Protein AF-A0A9J6EBS2-F1 (afdb_monomer_lite)

Sequence (284 aa):
MVKETGSIPTTPVLTNPAGDVEGRDSASRTDGTGPDVQKEESQTVFQRTPTPRPQTSETQSPDSGVHELYDEYADVVTEFSAPEKVRAVELEFKPLVDIELVVQGKQCPRRMSGKDRERHEQEAILNKLRKEGLVLRPESKASGGVAFELVSAETEEKPSTKGATRKLPPLLQKKKRKNKEHSRVTKESILDKLEKAEDRRKKQVEEKVRKAKAFLEEACPSRKPVEEANITHVVKMASKIESRDKRLEDMVRKLKAKEEHAERVRRRKLLRQATIQDSTEAPI

Structure (mmCIF, N/CA/C/O backbone):
data_AF-A0A9J6EBS2-F1
#
_entry.id   AF-A0A9J6EBS2-F1
#
loop_
_atom_site.group_PDB
_atom_site.id
_atom_site.type_symbol
_atom_site.label_atom_id
_atom_site.label_alt_id
_atom_site.label_comp_id
_atom_site.label_asym_id
_atom_site.label_entity_id
_atom_site.label_seq_id
_atom_site.pdbx_PDB_ins_code
_atom_site.Cartn_x
_atom_site.Cartn_y
_atom_site.Cartn_z
_atom_site.occupancy
_atom_site.B_iso_or_equiv
_atom_site.auth_seq_id
_atom_site.auth_comp_id
_atom_site.auth_asym_id
_atom_site.auth_atom_id
_atom_site.pdbx_PDB_model_num
ATOM 1 N N . MET A 1 1 ? -34.279 32.144 -20.193 1.00 42.56 1 MET A N 1
ATOM 2 C CA . MET A 1 1 ? -33.577 32.279 -18.897 1.00 42.56 1 MET A CA 1
ATOM 3 C C . MET A 1 1 ? -34.236 31.334 -17.906 1.00 42.56 1 MET A C 1
ATOM 5 O O . MET A 1 1 ? -35.262 31.685 -17.344 1.00 42.56 1 MET A O 1
ATOM 9 N N . VAL A 1 2 ? -33.696 30.128 -17.739 1.00 41.53 2 VAL A N 1
ATOM 10 C CA . VAL A 1 2 ? -34.142 29.176 -16.711 1.00 41.53 2 VAL A CA 1
ATOM 11 C C . VAL A 1 2 ? -32.904 28.849 -15.886 1.00 41.53 2 VAL A C 1
ATOM 13 O O . VAL A 1 2 ? -31.887 28.439 -16.439 1.00 41.53 2 VAL A O 1
ATOM 16 N N . LYS A 1 3 ? -32.950 29.181 -14.594 1.00 52.84 3 LYS A N 1
ATOM 17 C CA . LYS A 1 3 ? -31.882 28.923 -13.628 1.00 52.84 3 LYS A CA 1
ATOM 18 C C . LYS A 1 3 ? -32.148 27.553 -13.013 1.00 52.84 3 LYS A C 1
ATOM 20 O O . LYS A 1 3 ? -33.078 27.426 -12.225 1.00 52.84 3 LYS A O 1
ATOM 25 N N . GLU A 1 4 ? -31.345 26.558 -13.360 1.00 54.72 4 GLU A N 1
ATOM 26 C CA . GLU A 1 4 ? -31.321 25.281 -12.645 1.00 54.72 4 GLU A CA 1
ATOM 27 C C . GLU A 1 4 ? -30.291 25.364 -11.516 1.00 54.72 4 GLU A C 1
ATOM 29 O O . GLU A 1 4 ? -29.086 25.448 -11.742 1.00 54.72 4 GLU A O 1
ATOM 34 N N . THR A 1 5 ? -30.776 25.395 -10.277 1.00 63.97 5 THR A N 1
ATOM 35 C CA . THR A 1 5 ? -29.949 25.278 -9.073 1.00 63.97 5 THR A CA 1
ATOM 36 C C . THR A 1 5 ? -29.925 23.817 -8.640 1.00 63.97 5 THR A C 1
ATOM 38 O O . THR A 1 5 ? -30.868 23.340 -8.008 1.00 63.97 5 THR A O 1
ATOM 41 N N . GLY A 1 6 ? -28.852 23.108 -8.988 1.00 53.81 6 GLY A N 1
ATOM 42 C CA . GLY A 1 6 ? -28.586 21.748 -8.522 1.00 53.81 6 GLY A CA 1
ATOM 43 C C . GLY A 1 6 ? -28.226 21.731 -7.036 1.00 53.81 6 GLY A C 1
ATOM 44 O O . GLY A 1 6 ? -27.175 22.225 -6.633 1.00 53.81 6 GLY A O 1
ATOM 45 N N . SER A 1 7 ? -29.116 21.169 -6.221 1.00 56.12 7 SER A N 1
ATOM 46 C CA . SER A 1 7 ? -28.894 20.870 -4.806 1.00 56.12 7 SER A CA 1
ATOM 47 C C . SER A 1 7 ? -28.114 19.559 -4.686 1.00 56.12 7 SER A C 1
ATOM 49 O O . SER A 1 7 ? -28.583 18.514 -5.132 1.00 56.12 7 SER A O 1
ATOM 51 N N . ILE A 1 8 ? -26.911 19.612 -4.111 1.00 57.88 8 ILE A N 1
ATOM 52 C CA . ILE A 1 8 ? -26.092 18.423 -3.849 1.00 57.88 8 ILE A CA 1
ATOM 53 C C . ILE A 1 8 ? -26.482 17.860 -2.472 1.00 57.88 8 ILE A C 1
ATOM 55 O O . ILE A 1 8 ? -26.448 18.604 -1.486 1.00 57.88 8 ILE A O 1
ATOM 59 N N . PRO A 1 9 ? -26.826 16.564 -2.355 1.00 58.50 9 PRO A N 1
ATOM 60 C CA . PRO A 1 9 ? -27.153 15.954 -1.074 1.00 58.50 9 PRO A CA 1
ATOM 61 C C . PRO A 1 9 ? -25.898 15.831 -0.201 1.00 58.50 9 PRO A C 1
ATOM 63 O O . PRO A 1 9 ? -24.923 15.170 -0.549 1.00 58.50 9 PRO A O 1
ATOM 66 N N . THR A 1 10 ? -25.934 16.479 0.962 1.00 59.91 10 THR A N 1
ATOM 67 C CA . THR A 1 10 ? -24.896 16.378 1.992 1.00 59.91 10 THR A CA 1
ATOM 68 C C . THR A 1 10 ? -25.081 15.072 2.763 1.00 59.91 10 THR A C 1
ATOM 70 O O . THR A 1 10 ? -26.071 14.895 3.470 1.00 59.91 10 THR A O 1
ATOM 73 N N . THR A 1 11 ? -24.140 14.141 2.630 1.00 57.03 11 THR A N 1
ATOM 74 C CA . THR A 1 11 ? -24.133 12.890 3.400 1.00 57.03 11 THR A CA 1
ATOM 75 C C . THR A 1 11 ? -23.723 13.142 4.857 1.00 57.03 11 THR A C 1
ATOM 77 O O . THR A 1 11 ? -22.762 13.882 5.091 1.00 57.03 11 THR A O 1
ATOM 80 N N . PRO A 1 12 ? -24.382 12.516 5.850 1.00 59.34 12 PRO A N 1
ATOM 81 C CA . PRO A 1 12 ? -24.024 12.681 7.253 1.00 59.34 12 PRO A CA 1
ATOM 82 C C . PRO A 1 12 ? -22.702 11.973 7.581 1.00 59.34 12 PRO A C 1
ATOM 84 O O . PRO A 1 12 ? -22.523 10.782 7.332 1.00 59.34 12 PRO A O 1
ATOM 87 N N . VAL A 1 13 ? -21.781 12.725 8.183 1.00 55.72 13 VAL A N 1
ATOM 88 C CA . VAL A 1 13 ? -20.519 12.226 8.740 1.00 55.72 13 VAL A CA 1
ATOM 89 C C . VAL A 1 13 ? -20.829 11.376 9.976 1.00 55.72 13 VAL A C 1
ATOM 91 O O . VAL A 1 13 ? -21.274 11.899 10.996 1.00 55.72 13 VAL A O 1
ATOM 94 N N . LEU A 1 14 ? -20.591 10.062 9.895 1.00 47.56 14 LEU A N 1
ATOM 95 C CA . LEU A 1 14 ? -20.633 9.164 11.050 1.00 47.56 14 LEU A CA 1
ATOM 96 C C . LEU A 1 14 ? -19.447 9.472 11.977 1.00 47.56 14 LEU A C 1
ATOM 98 O O . LEU A 1 14 ? -18.300 9.125 11.691 1.00 47.56 14 LEU A O 1
ATOM 102 N N . THR A 1 15 ? -19.720 10.113 13.108 1.00 54.44 15 THR A N 1
ATOM 103 C CA . THR A 1 15 ? -18.769 10.260 14.209 1.00 54.44 15 THR A CA 1
ATOM 104 C C . THR A 1 15 ? -18.831 9.019 15.100 1.00 54.44 15 THR A C 1
ATOM 106 O O . THR A 1 15 ? -19.821 8.756 15.777 1.00 54.44 15 THR A O 1
ATOM 109 N N . ASN A 1 16 ? -17.759 8.226 15.090 1.00 54.56 16 ASN A N 1
ATOM 110 C CA . ASN A 1 16 ? -17.611 7.085 15.992 1.00 54.56 16 ASN A CA 1
ATOM 111 C C . ASN A 1 16 ? -17.326 7.575 17.426 1.00 54.56 16 ASN A C 1
ATOM 113 O O . ASN A 1 16 ? -16.424 8.400 17.602 1.00 54.56 16 ASN A O 1
ATOM 117 N N . PRO A 1 17 ? -18.024 7.066 18.458 1.00 59.88 17 PRO A N 1
ATOM 118 C CA . PRO A 1 17 ? -17.686 7.361 19.843 1.00 59.88 17 PRO A CA 1
ATOM 119 C C . PRO A 1 17 ? -16.381 6.656 20.238 1.00 59.88 17 PRO A C 1
ATOM 121 O O . PRO A 1 17 ? -16.156 5.487 19.923 1.00 59.88 17 PRO A O 1
ATOM 124 N N . ALA A 1 18 ? -15.517 7.405 20.920 1.00 48.75 18 ALA A N 1
ATOM 125 C CA . ALA A 1 18 ? -14.257 6.937 21.476 1.00 48.75 18 ALA A CA 1
ATOM 126 C C . ALA A 1 18 ? -14.496 5.772 22.450 1.00 48.75 18 ALA A C 1
ATOM 128 O O . ALA A 1 18 ? -15.234 5.910 23.422 1.00 48.75 18 ALA A O 1
ATOM 129 N N . GLY A 1 19 ? -13.878 4.624 22.168 1.00 48.94 19 GLY A N 1
ATOM 130 C CA . GLY A 1 19 ? -13.818 3.500 23.094 1.00 48.94 19 GLY A CA 1
ATOM 131 C C . GLY A 1 19 ? -12.678 3.699 24.086 1.00 48.94 19 GLY A C 1
ATOM 132 O O . GLY A 1 19 ? -11.518 3.781 23.678 1.00 48.94 19 GLY A O 1
ATOM 133 N N . ASP A 1 20 ? -13.020 3.761 25.370 1.00 51.50 20 ASP A N 1
ATOM 134 C CA . ASP A 1 20 ? -12.077 3.655 26.479 1.00 51.50 20 ASP A CA 1
ATOM 135 C C . ASP A 1 20 ? -11.416 2.269 26.456 1.00 51.50 20 ASP A C 1
ATOM 137 O O . ASP A 1 20 ? -12.072 1.235 26.596 1.00 51.50 20 ASP A O 1
ATOM 141 N N . VAL A 1 21 ? -10.101 2.250 26.241 1.00 56.50 21 VAL A N 1
ATOM 142 C CA . VAL A 1 21 ? -9.274 1.043 26.316 1.00 56.50 21 VAL A CA 1
ATOM 143 C C . VAL A 1 21 ? -8.582 1.045 27.674 1.00 56.50 21 VAL A C 1
ATOM 145 O O . VAL A 1 21 ? -7.555 1.697 27.857 1.00 56.50 21 VAL A O 1
ATOM 148 N N . GLU A 1 22 ? -9.152 0.316 28.632 1.00 55.00 22 GLU A N 1
ATOM 149 C CA . GLU A 1 22 ? -8.460 -0.044 29.869 1.00 55.00 22 GLU A CA 1
ATOM 150 C C . GLU A 1 22 ? -7.368 -1.079 29.554 1.00 55.00 22 GLU A C 1
ATOM 152 O O . GLU A 1 22 ? -7.647 -2.243 29.259 1.00 55.00 22 GLU A O 1
ATOM 157 N N . GLY A 1 23 ? -6.110 -0.637 29.592 1.00 46.31 23 GLY A N 1
ATOM 158 C CA . GLY A 1 23 ? -4.938 -1.505 29.547 1.00 46.31 23 GLY A CA 1
ATOM 159 C C . GLY A 1 23 ? -4.724 -2.177 30.901 1.00 46.31 23 GLY A C 1
ATOM 160 O O . GLY A 1 23 ? -4.439 -1.506 31.891 1.00 46.31 23 GLY A O 1
ATOM 161 N N . ARG A 1 24 ? -4.866 -3.504 30.945 1.00 51.91 24 ARG A N 1
ATOM 162 C CA . ARG A 1 24 ? -4.352 -4.339 32.034 1.00 51.91 24 ARG A CA 1
ATOM 163 C C . ARG A 1 24 ? -3.099 -5.044 31.540 1.00 51.91 24 ARG A C 1
ATOM 165 O O . ARG A 1 24 ? -3.181 -5.963 30.729 1.00 51.91 24 ARG A O 1
ATOM 172 N N . ASP A 1 25 ? -1.963 -4.590 32.049 1.00 47.91 25 ASP A N 1
ATOM 173 C CA . ASP A 1 25 ? -0.665 -5.224 31.880 1.00 47.91 25 ASP A CA 1
ATOM 174 C C . ASP A 1 25 ? -0.594 -6.473 32.766 1.00 47.91 25 ASP A C 1
ATOM 176 O O . ASP A 1 25 ? -0.568 -6.385 33.993 1.00 47.91 25 ASP A O 1
ATOM 180 N N . SER A 1 26 ? -0.557 -7.653 32.151 1.00 54.81 26 SER A N 1
ATOM 181 C CA . SER A 1 26 ? -0.156 -8.892 32.820 1.00 54.81 26 SER A CA 1
ATOM 182 C C . SER A 1 26 ? 1.177 -9.344 32.238 1.00 54.81 26 SER A C 1
ATOM 184 O O . SER A 1 26 ? 1.236 -9.955 31.172 1.00 54.81 26 SER A O 1
ATOM 186 N N . ALA A 1 27 ? 2.249 -8.995 32.943 1.00 45.41 27 ALA A N 1
ATOM 187 C CA . ALA A 1 27 ? 3.593 -9.482 32.692 1.00 45.41 27 ALA A CA 1
ATOM 188 C C . ALA A 1 27 ? 3.706 -10.945 33.145 1.00 45.41 27 ALA A C 1
ATOM 190 O O . ALA A 1 27 ? 3.599 -11.235 34.335 1.00 45.41 27 ALA A O 1
ATOM 191 N N . SER A 1 28 ? 3.975 -11.858 32.214 1.00 52.25 28 SER A N 1
ATOM 192 C CA . SER A 1 28 ? 4.509 -13.186 32.521 1.00 52.25 28 SER A CA 1
ATOM 193 C C . SER A 1 28 ? 5.926 -13.269 31.965 1.00 52.25 28 SER A C 1
ATOM 195 O O . SER A 1 28 ? 6.133 -13.432 30.764 1.00 52.25 28 SER A O 1
ATOM 197 N N . ARG A 1 29 ? 6.900 -13.098 32.861 1.00 45.78 29 ARG A N 1
ATOM 198 C CA . ARG A 1 29 ? 8.303 -13.438 32.632 1.00 45.78 29 ARG A CA 1
ATOM 199 C C . ARG A 1 29 ? 8.420 -14.956 32.543 1.00 45.78 29 ARG A C 1
ATOM 201 O O . ARG A 1 29 ? 8.033 -15.644 33.483 1.00 45.78 29 ARG A O 1
ATOM 208 N N . THR A 1 30 ? 8.998 -15.453 31.462 1.00 54.16 30 THR A N 1
ATOM 209 C CA . THR A 1 30 ? 9.604 -16.784 31.426 1.00 54.16 30 THR A CA 1
ATOM 210 C C . THR A 1 30 ? 11.013 -16.616 30.887 1.00 54.16 30 THR A C 1
ATOM 212 O O . THR A 1 30 ? 11.206 -16.453 29.683 1.00 54.16 30 THR A O 1
ATOM 215 N N . ASP A 1 31 ? 11.976 -16.595 31.805 1.00 46.47 31 ASP A N 1
ATOM 216 C CA . ASP A 1 31 ? 13.394 -16.726 31.498 1.00 46.47 31 ASP A CA 1
ATOM 217 C C . ASP A 1 31 ? 13.646 -18.173 31.059 1.00 46.47 31 ASP A C 1
ATOM 219 O O . ASP A 1 31 ? 13.404 -19.117 31.811 1.00 46.47 31 ASP A O 1
ATOM 223 N N . GLY A 1 32 ? 14.082 -18.337 29.813 1.00 44.66 32 GLY A N 1
ATOM 224 C CA . GLY A 1 32 ? 14.433 -19.617 29.209 1.00 44.66 32 GLY A CA 1
ATOM 225 C C . GLY A 1 32 ? 15.840 -19.548 28.642 1.00 44.66 32 GLY A C 1
ATOM 226 O O . GLY A 1 32 ? 16.025 -19.366 27.443 1.00 44.66 32 GLY A O 1
ATOM 227 N N . THR A 1 33 ? 16.825 -19.656 29.527 1.00 52.56 33 THR A N 1
ATOM 228 C CA . THR A 1 33 ? 18.248 -19.814 29.216 1.00 52.56 33 THR A CA 1
ATOM 229 C C . THR A 1 33 ? 18.467 -21.154 28.508 1.00 52.56 33 THR A C 1
ATOM 231 O O . THR A 1 33 ? 18.287 -22.207 29.116 1.00 52.56 33 THR A O 1
ATOM 234 N N . GLY A 1 34 ? 18.843 -21.122 27.228 1.00 42.16 34 GLY A N 1
ATOM 235 C CA . GLY A 1 34 ? 19.228 -22.298 26.441 1.00 42.16 34 GLY A CA 1
ATOM 236 C C . GLY A 1 34 ? 20.699 -22.213 26.011 1.00 42.16 34 GLY A C 1
ATOM 237 O O . GLY A 1 34 ? 21.142 -21.118 25.665 1.00 42.16 34 GLY A O 1
ATOM 238 N N . PRO A 1 35 ? 21.467 -23.318 26.068 1.00 59.38 35 PRO A N 1
ATOM 239 C CA . PRO A 1 35 ? 22.919 -23.293 25.954 1.00 59.38 35 PRO A CA 1
ATOM 240 C C . PRO A 1 35 ? 23.430 -23.161 24.518 1.00 59.38 35 PRO A C 1
ATOM 242 O O . PRO A 1 35 ? 22.850 -23.663 23.556 1.00 59.38 35 PRO A O 1
ATOM 245 N N . ASP A 1 36 ? 24.578 -22.500 24.460 1.00 51.44 36 ASP A N 1
ATOM 246 C CA . ASP A 1 36 ? 25.468 -22.271 23.334 1.00 51.44 36 ASP A CA 1
ATOM 247 C C . ASP A 1 36 ? 25.989 -23.608 22.772 1.00 51.44 36 ASP A C 1
ATOM 249 O O . ASP A 1 36 ? 26.700 -24.351 23.453 1.00 51.44 36 ASP A O 1
ATOM 253 N N . VAL A 1 37 ? 25.595 -23.945 21.541 1.00 57.75 37 VAL A N 1
ATOM 254 C CA . VAL A 1 37 ? 26.091 -25.120 20.811 1.00 57.75 37 VAL A CA 1
ATOM 255 C C . VAL A 1 37 ? 27.072 -24.635 19.755 1.00 57.75 37 VAL A C 1
ATOM 257 O O . VAL A 1 37 ? 26.685 -24.162 18.687 1.00 57.75 37 VAL A O 1
ATOM 260 N N . GLN A 1 38 ? 28.356 -24.797 20.064 1.00 51.09 38 GLN A N 1
ATOM 261 C CA . GLN A 1 38 ? 29.447 -24.678 19.107 1.00 51.09 38 GLN A CA 1
ATOM 262 C C . GLN A 1 38 ? 29.278 -25.754 18.026 1.00 51.09 38 GLN A C 1
ATOM 264 O O . GLN A 1 38 ? 29.354 -26.951 18.305 1.00 51.09 38 GLN A O 1
ATOM 269 N N . LYS A 1 39 ? 29.016 -25.330 16.787 1.00 49.44 39 LYS A N 1
ATOM 270 C CA . LYS A 1 39 ? 29.071 -26.196 15.607 1.00 49.44 39 LYS A CA 1
ATOM 271 C C . LYS A 1 39 ? 30.387 -25.952 14.884 1.00 49.44 39 LYS A C 1
ATOM 273 O O . LYS A 1 39 ? 30.583 -24.902 14.281 1.00 49.44 39 LYS A O 1
ATOM 278 N N . GLU A 1 40 ? 31.262 -26.946 14.957 1.00 53.53 40 GLU A N 1
ATOM 279 C CA . GLU A 1 40 ? 32.438 -27.066 14.108 1.00 53.53 40 GLU A CA 1
ATOM 280 C C . GLU A 1 40 ? 32.009 -27.264 12.647 1.00 53.53 40 GLU A C 1
ATOM 282 O O . GLU A 1 40 ? 31.299 -28.214 12.302 1.00 53.53 40 GLU A O 1
ATOM 287 N N . GLU A 1 41 ? 32.438 -26.352 11.777 1.00 53.81 41 GLU A N 1
ATOM 288 C CA . GLU A 1 41 ? 32.315 -26.482 10.329 1.00 53.81 41 GLU A CA 1
ATOM 289 C C . GLU A 1 41 ? 33.404 -27.429 9.809 1.00 53.81 41 GLU A C 1
ATOM 291 O O . GLU A 1 41 ? 34.552 -27.044 9.596 1.00 53.81 41 GLU A O 1
ATOM 296 N N . SER A 1 42 ? 33.037 -28.688 9.577 1.00 51.62 42 SER A N 1
ATOM 297 C CA . SER A 1 42 ? 33.834 -29.603 8.760 1.00 51.62 42 SER A CA 1
ATOM 298 C C . SER A 1 42 ? 33.497 -29.395 7.280 1.00 51.62 42 SER A C 1
ATOM 300 O O . SER A 1 42 ? 32.404 -29.690 6.796 1.00 51.62 42 SER A O 1
ATOM 302 N N . GLN A 1 43 ? 34.476 -28.861 6.551 1.00 50.16 43 GLN A N 1
ATOM 303 C CA . GLN A 1 43 ? 34.489 -28.739 5.096 1.00 50.16 43 GLN A CA 1
ATOM 304 C C . GLN A 1 43 ? 34.481 -30.137 4.457 1.00 50.16 43 GLN A C 1
ATOM 306 O O . GLN A 1 43 ? 35.486 -30.845 4.478 1.00 50.16 43 GLN A O 1
ATOM 311 N N . THR A 1 44 ? 33.360 -30.534 3.851 1.00 46.31 44 THR A N 1
ATOM 312 C CA . THR A 1 44 ? 33.306 -31.698 2.954 1.00 46.31 44 THR A CA 1
ATOM 313 C C . THR A 1 44 ? 33.045 -31.231 1.524 1.00 46.31 44 THR A C 1
ATOM 315 O O . THR A 1 44 ? 31.995 -30.691 1.179 1.00 46.31 44 THR A O 1
ATOM 318 N N . VAL A 1 45 ? 34.056 -31.413 0.675 1.00 51.59 45 VAL A N 1
ATOM 319 C CA . VAL A 1 45 ? 34.002 -31.168 -0.769 1.00 51.59 45 VAL A CA 1
ATOM 320 C C . VAL A 1 45 ? 33.186 -32.293 -1.411 1.00 51.59 45 VAL A C 1
ATOM 322 O O . VAL A 1 45 ? 33.711 -33.357 -1.726 1.00 51.59 45 VAL A O 1
ATOM 325 N N . PHE A 1 46 ? 31.883 -32.073 -1.593 1.00 40.75 46 PHE A N 1
ATOM 326 C CA . PHE A 1 46 ? 31.025 -32.971 -2.369 1.00 40.75 46 PHE A CA 1
ATOM 327 C C . PHE A 1 46 ? 31.230 -32.730 -3.869 1.00 40.75 46 PHE A C 1
ATOM 329 O O . PHE A 1 46 ? 30.738 -31.752 -4.439 1.00 40.75 46 PHE A O 1
ATOM 336 N N . GLN A 1 47 ? 31.945 -33.645 -4.523 1.00 48.50 47 GLN A N 1
ATOM 337 C CA . GLN A 1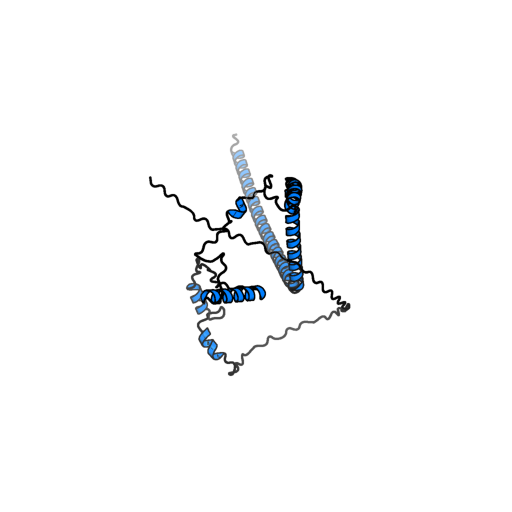 47 ? 31.971 -33.744 -5.980 1.00 48.50 47 GLN A CA 1
ATOM 338 C C . GLN A 1 47 ? 30.586 -34.199 -6.461 1.00 48.50 47 GLN A C 1
ATOM 340 O O . GLN A 1 47 ? 30.158 -35.322 -6.200 1.00 48.50 47 GLN A O 1
ATOM 345 N N . ARG A 1 48 ? 29.854 -33.301 -7.129 1.00 45.00 48 ARG A N 1
ATOM 346 C CA . ARG A 1 48 ? 28.549 -33.595 -7.731 1.00 45.00 48 ARG A CA 1
ATOM 347 C C . ARG A 1 48 ? 28.755 -34.400 -9.012 1.00 45.00 48 ARG A C 1
ATOM 349 O O . ARG A 1 48 ? 29.128 -33.837 -10.038 1.00 45.00 48 ARG A O 1
ATOM 356 N N . THR A 1 49 ? 28.486 -35.697 -8.961 1.00 58.31 49 THR A N 1
ATOM 357 C CA . THR A 1 49 ? 28.229 -36.493 -10.164 1.00 58.31 49 THR A CA 1
ATOM 358 C C . THR A 1 49 ? 26.798 -36.224 -10.661 1.00 58.31 49 THR A C 1
ATOM 360 O O . THR A 1 49 ? 25.886 -36.055 -9.847 1.00 58.31 49 THR A O 1
ATOM 363 N N . PRO A 1 50 ? 26.569 -36.130 -11.983 1.00 56.50 50 PRO A N 1
ATOM 364 C CA . PRO A 1 50 ? 25.238 -35.920 -12.542 1.00 56.50 50 PRO A CA 1
ATOM 365 C C . PRO A 1 50 ? 24.402 -37.198 -12.407 1.00 56.50 50 PRO A C 1
ATOM 367 O O . PRO A 1 50 ? 24.707 -38.223 -13.013 1.00 56.50 50 PRO A O 1
ATOM 370 N N . THR A 1 51 ? 23.338 -37.140 -11.609 1.00 56.28 51 THR A N 1
ATOM 371 C CA . THR A 1 51 ? 22.326 -38.196 -11.532 1.00 56.28 51 THR A CA 1
ATOM 372 C C . THR A 1 51 ? 21.475 -38.214 -12.811 1.00 56.28 51 THR A C 1
ATOM 374 O O . THR A 1 51 ? 21.013 -37.159 -13.256 1.00 56.28 51 THR A O 1
ATOM 377 N N . PRO A 1 52 ? 21.242 -39.387 -13.430 1.00 59.16 52 PRO A N 1
ATOM 378 C CA . PRO A 1 52 ? 20.345 -39.504 -14.570 1.00 59.16 52 PRO A CA 1
ATOM 379 C C . PRO A 1 52 ? 18.893 -39.252 -14.146 1.00 59.16 52 PRO A C 1
ATOM 381 O O . PRO A 1 52 ? 18.421 -39.725 -13.112 1.00 59.16 52 PRO A O 1
ATOM 384 N N . ARG A 1 53 ? 18.199 -38.469 -14.972 1.00 54.31 53 ARG A N 1
ATOM 385 C CA . ARG A 1 53 ? 16.804 -38.046 -14.817 1.00 54.31 53 ARG A CA 1
ATOM 386 C C . ARG A 1 53 ? 15.882 -39.280 -14.840 1.00 54.31 53 ARG A C 1
ATOM 388 O O . ARG A 1 53 ? 15.947 -40.022 -15.822 1.00 54.31 53 ARG A O 1
ATOM 395 N N . PRO A 1 54 ? 15.023 -39.514 -13.832 1.00 48.53 54 PRO A N 1
ATOM 396 C CA . PRO A 1 54 ? 14.046 -40.592 -13.905 1.00 48.53 54 PRO A CA 1
ATOM 397 C C . PRO A 1 54 ? 13.034 -40.272 -15.011 1.00 48.53 54 PRO A C 1
ATOM 399 O O . PRO A 1 54 ? 12.382 -39.228 -14.986 1.00 48.53 54 PRO A O 1
ATOM 402 N N . GLN A 1 55 ? 12.940 -41.152 -16.007 1.00 55.06 55 GLN A N 1
ATOM 403 C CA . GLN A 1 55 ? 11.829 -41.153 -16.950 1.00 55.06 55 GLN A CA 1
ATOM 404 C C . GLN A 1 55 ? 10.620 -41.735 -16.220 1.00 55.06 55 GLN A C 1
ATOM 406 O O . GLN A 1 55 ? 10.584 -42.920 -15.902 1.00 55.06 55 GLN A O 1
ATOM 411 N N . THR A 1 56 ? 9.657 -40.880 -15.897 1.00 45.53 56 THR A N 1
ATOM 412 C CA . THR A 1 56 ? 8.371 -41.281 -15.333 1.00 45.53 56 THR A CA 1
ATOM 413 C C . THR A 1 56 ? 7.503 -41.830 -16.460 1.00 45.53 56 THR A C 1
ATOM 415 O O . THR A 1 56 ? 6.791 -41.082 -17.124 1.00 45.53 56 THR A O 1
ATOM 418 N N . SER A 1 57 ? 7.580 -43.135 -16.713 1.00 52.94 57 SER A N 1
ATOM 419 C CA . SER A 1 57 ? 6.517 -43.840 -17.425 1.00 52.94 57 SER A CA 1
ATOM 420 C C . SER A 1 57 ? 5.325 -43.944 -16.477 1.00 52.94 57 SER A C 1
ATOM 422 O O . SER A 1 57 ? 5.346 -44.735 -15.531 1.00 52.94 57 SER A O 1
ATOM 424 N N . GLU A 1 58 ? 4.328 -43.086 -16.687 1.00 51.75 58 GLU A N 1
ATOM 425 C CA . GLU A 1 58 ? 3.066 -43.072 -15.949 1.00 51.75 58 GLU A CA 1
ATOM 426 C C . GLU A 1 58 ? 2.414 -44.455 -16.005 1.00 51.75 58 GLU A C 1
ATOM 428 O O . GLU A 1 58 ? 1.856 -44.880 -17.012 1.00 51.75 58 GLU A O 1
ATOM 433 N N . THR A 1 59 ? 2.521 -45.186 -14.900 1.00 54.97 59 THR A N 1
ATOM 434 C CA . THR A 1 59 ? 1.772 -46.419 -14.681 1.00 54.97 59 THR A CA 1
ATOM 435 C C . THR A 1 59 ? 0.488 -45.987 -13.988 1.00 54.97 59 THR A C 1
ATOM 437 O O . THR A 1 59 ? 0.447 -45.856 -12.767 1.00 54.97 59 THR A O 1
ATOM 440 N N . GLN A 1 60 ? -0.524 -45.636 -14.782 1.00 52.09 60 GLN A N 1
ATOM 441 C CA . GLN A 1 60 ? -1.842 -45.255 -14.281 1.00 52.09 60 GLN A CA 1
ATOM 442 C C . GLN A 1 60 ? -2.479 -46.470 -13.594 1.00 52.09 60 GLN A C 1
ATOM 444 O O . GLN A 1 60 ? -2.826 -47.459 -14.238 1.00 52.09 60 GLN A O 1
ATOM 449 N N . SER A 1 61 ? -2.585 -46.416 -12.267 1.00 55.69 61 SER A N 1
ATOM 450 C CA . SER A 1 61 ? -3.333 -47.391 -11.479 1.00 55.69 61 SER A CA 1
ATOM 451 C C . SER A 1 61 ? -4.840 -47.135 -11.643 1.00 55.69 61 SER A C 1
ATOM 453 O O . SER A 1 61 ? -5.272 -46.008 -11.397 1.00 55.69 61 SER A O 1
ATOM 455 N N . PRO A 1 62 ? -5.656 -48.146 -11.990 1.00 59.38 62 PRO A N 1
ATOM 456 C CA . PRO A 1 62 ? -7.084 -47.981 -12.298 1.00 59.38 62 PRO A CA 1
ATOM 457 C C . PRO A 1 62 ? -7.988 -47.675 -11.087 1.00 59.38 62 PRO A C 1
ATOM 459 O O . PRO A 1 62 ? -9.200 -47.613 -11.246 1.00 59.38 62 PRO A O 1
ATOM 462 N N . ASP A 1 63 ? -7.423 -47.493 -9.890 1.00 55.38 63 ASP A N 1
ATOM 463 C CA . ASP A 1 63 ? -8.169 -47.287 -8.633 1.00 55.38 63 ASP A CA 1
ATOM 464 C C . ASP A 1 63 ? -8.089 -45.841 -8.103 1.00 55.38 63 ASP A C 1
ATOM 466 O O . ASP A 1 63 ? -8.653 -45.482 -7.073 1.00 55.38 63 ASP A O 1
ATOM 470 N N . SER A 1 64 ? -7.400 -44.957 -8.822 1.00 57.69 64 SER A N 1
ATOM 471 C CA . SER A 1 64 ? -7.484 -43.526 -8.555 1.00 57.69 64 SER A CA 1
ATOM 472 C C . SER A 1 64 ? -8.727 -43.034 -9.288 1.00 57.69 64 SER A C 1
ATOM 474 O O . SER A 1 64 ? -8.681 -42.943 -10.510 1.00 57.69 64 SER A O 1
ATOM 476 N N . GLY A 1 65 ? -9.829 -42.742 -8.589 1.00 55.97 65 GLY A N 1
ATOM 477 C CA . GLY A 1 65 ? -11.100 -42.218 -9.136 1.00 55.97 65 GLY A CA 1
ATOM 478 C C . GLY A 1 65 ? -11.005 -40.843 -9.827 1.00 55.97 65 GLY A C 1
ATOM 479 O O . GLY A 1 65 ? -11.850 -39.979 -9.639 1.00 55.97 65 GLY A O 1
ATOM 480 N N . VAL A 1 66 ? -9.947 -40.619 -10.603 1.00 57.03 66 VAL A N 1
ATOM 481 C CA . VAL A 1 66 ? -9.605 -39.418 -11.362 1.00 57.03 66 VAL A CA 1
ATOM 482 C C . VAL A 1 66 ? -10.248 -39.464 -12.753 1.00 57.03 66 VAL A C 1
ATOM 484 O O . VAL A 1 66 ? -10.340 -38.434 -13.411 1.00 57.03 66 VAL A O 1
ATOM 487 N N . HIS A 1 67 ? -10.742 -40.623 -13.208 1.00 56.00 67 HIS A N 1
ATOM 488 C CA . HIS A 1 67 ? -11.323 -40.744 -14.547 1.00 56.00 67 HIS A CA 1
ATOM 489 C C . HIS A 1 67 ? -12.606 -39.928 -14.756 1.00 56.00 67 HIS A C 1
ATOM 491 O O . HIS A 1 67 ? -12.820 -39.471 -15.871 1.00 56.00 67 HIS A O 1
ATOM 497 N N . GLU A 1 68 ? -13.395 -39.655 -13.713 1.00 59.28 68 GLU A N 1
ATOM 498 C CA . GLU A 1 68 ? -14.610 -38.830 -13.840 1.00 59.28 68 GLU A CA 1
ATOM 499 C C . GLU A 1 68 ? -14.313 -37.321 -13.893 1.00 59.28 68 GLU A C 1
ATOM 501 O O . GLU A 1 68 ? -15.102 -36.552 -14.431 1.00 59.28 68 GLU A O 1
ATOM 506 N N . LEU A 1 69 ? -13.144 -36.882 -13.409 1.00 57.31 69 LEU A N 1
ATOM 507 C CA . LEU A 1 69 ? -12.754 -35.469 -13.463 1.00 57.31 69 LEU A CA 1
ATOM 508 C C . LEU A 1 69 ? -12.294 -35.067 -14.871 1.00 57.31 69 LEU A C 1
ATOM 510 O O . LEU A 1 69 ? -12.483 -33.928 -15.279 1.00 57.31 69 LEU A O 1
ATOM 514 N N . TYR A 1 70 ? -11.713 -35.980 -15.652 1.00 59.69 70 TYR A N 1
ATOM 515 C CA . TYR A 1 70 ? -11.211 -35.629 -16.985 1.00 59.69 70 TYR A CA 1
ATOM 516 C C . TYR A 1 70 ? -12.312 -35.209 -17.968 1.00 59.69 70 TYR A C 1
ATOM 518 O O . TYR A 1 70 ? -12.040 -34.371 -18.827 1.00 59.69 70 TYR A O 1
ATOM 526 N N . ASP A 1 71 ? -13.539 -35.709 -17.804 1.00 69.50 71 ASP A N 1
ATOM 527 C CA . ASP A 1 71 ? -14.676 -35.296 -18.632 1.00 69.50 71 ASP A CA 1
ATOM 528 C C . ASP A 1 71 ? -15.208 -33.910 -18.224 1.00 69.50 71 ASP A C 1
ATOM 530 O O . ASP A 1 71 ? -15.532 -33.103 -19.092 1.00 69.50 71 ASP A O 1
ATOM 534 N N . GLU A 1 72 ? -15.208 -33.569 -16.929 1.00 70.56 72 GLU A N 1
ATOM 535 C CA . GLU A 1 72 ? -15.569 -32.219 -16.452 1.00 70.56 72 GLU A CA 1
ATOM 536 C C . GLU A 1 72 ? -14.507 -31.157 -16.790 1.00 70.56 72 GLU A C 1
ATOM 538 O O . GLU A 1 72 ? -14.828 -29.980 -16.957 1.00 70.56 72 GLU A O 1
ATOM 543 N N . TYR A 1 73 ? -13.240 -31.559 -16.925 1.00 70.19 73 TYR A N 1
ATOM 544 C CA . TYR A 1 73 ? -12.135 -30.667 -17.290 1.00 70.19 73 TYR A CA 1
ATOM 545 C C . TYR A 1 73 ? -11.804 -30.665 -18.792 1.00 70.19 73 TYR A C 1
ATOM 547 O O . TYR A 1 73 ? -10.872 -29.968 -19.199 1.00 70.19 73 TYR A O 1
ATOM 555 N N . ALA A 1 74 ? -12.562 -31.377 -19.636 1.00 77.00 74 ALA A N 1
ATOM 556 C CA . ALA A 1 74 ? -12.340 -31.418 -21.086 1.00 77.00 74 ALA A CA 1
ATOM 557 C C . ALA A 1 74 ? -12.456 -30.032 -21.759 1.00 77.00 74 ALA A C 1
ATOM 559 O O . ALA A 1 74 ? -11.802 -29.771 -22.776 1.00 77.00 74 ALA A O 1
ATOM 560 N N . ASP A 1 75 ? -13.232 -29.133 -21.151 1.00 80.81 75 ASP A N 1
ATOM 561 C CA . ASP A 1 75 ? -13.457 -27.764 -21.622 1.00 80.81 75 ASP A CA 1
ATOM 562 C C . ASP A 1 75 ? -12.401 -26.762 -21.121 1.00 80.81 75 ASP A C 1
ATOM 564 O O . ASP A 1 75 ? -12.370 -25.605 -21.552 1.00 80.81 75 ASP A O 1
ATOM 568 N N . VAL A 1 76 ? -11.500 -27.178 -20.224 1.00 85.94 76 VAL A N 1
ATOM 569 C CA . VAL A 1 76 ? -10.485 -26.291 -19.648 1.00 85.94 76 VAL A CA 1
ATOM 570 C C . VAL A 1 76 ? -9.232 -26.288 -20.519 1.00 85.94 76 VAL A C 1
ATOM 572 O O . VAL A 1 76 ? -8.366 -27.158 -20.431 1.00 85.94 76 VAL A O 1
ATOM 575 N N . VAL A 1 77 ? -9.108 -25.258 -21.357 1.00 86.62 77 VAL A N 1
ATOM 576 C CA . VAL A 1 77 ? -7.905 -25.016 -22.163 1.00 86.62 77 VAL A CA 1
ATOM 577 C C . VAL A 1 77 ? -6.808 -24.427 -21.275 1.00 86.62 77 VAL A C 1
ATOM 579 O O . VAL A 1 77 ? -6.890 -23.289 -20.818 1.00 86.62 77 VAL A O 1
ATOM 582 N N . THR A 1 78 ? -5.765 -25.214 -21.034 1.00 89.00 78 THR A N 1
ATOM 583 C CA . THR A 1 78 ? -4.550 -24.791 -20.322 1.00 89.00 78 THR A CA 1
ATOM 584 C C . THR A 1 78 ? -3.428 -24.433 -21.297 1.00 89.00 78 THR A C 1
ATOM 586 O O . THR A 1 78 ? -3.477 -24.779 -22.477 1.00 89.00 78 THR A O 1
ATOM 589 N N . GLU A 1 79 ? -2.362 -23.807 -20.798 1.00 87.69 79 GLU A N 1
ATOM 590 C CA . GLU A 1 79 ? -1.150 -23.496 -21.577 1.00 87.69 79 GLU A CA 1
ATOM 591 C C . GLU A 1 79 ? -0.450 -24.734 -22.175 1.00 87.69 79 GLU A C 1
ATOM 593 O O . GLU A 1 79 ? 0.299 -24.615 -23.142 1.00 87.69 79 GLU A O 1
ATOM 598 N N . PHE A 1 80 ? -0.730 -25.928 -21.640 1.00 87.25 80 PHE A N 1
ATOM 599 C CA . PHE A 1 80 ? -0.207 -27.209 -22.130 1.00 87.25 80 PHE A CA 1
ATOM 600 C C . PHE A 1 80 ? -1.153 -27.928 -23.102 1.00 87.25 80 PHE A C 1
ATOM 602 O O . PHE A 1 80 ? -0.866 -29.043 -23.537 1.00 87.25 80 PHE A O 1
ATOM 609 N N . SER A 1 81 ? -2.294 -27.320 -23.434 1.00 91.75 81 SER A N 1
ATOM 610 C CA . SER A 1 81 ? -3.238 -27.877 -24.404 1.00 91.75 81 SER A CA 1
ATOM 611 C C . SER A 1 81 ? -2.690 -27.795 -25.833 1.00 91.75 81 SER A C 1
ATOM 613 O O . SER A 1 81 ? -1.688 -27.135 -26.107 1.00 91.75 81 SER A O 1
ATOM 615 N N . ALA A 1 82 ? -3.351 -28.471 -26.776 1.00 94.81 82 ALA A N 1
ATOM 616 C CA . ALA A 1 82 ? -2.951 -28.438 -28.181 1.00 94.81 82 ALA A CA 1
ATOM 617 C C . ALA A 1 82 ? -2.829 -26.983 -28.696 1.00 94.81 82 ALA A C 1
ATOM 619 O O . ALA A 1 82 ? -3.731 -26.174 -28.453 1.00 94.81 82 ALA A O 1
ATOM 620 N N . PRO A 1 83 ? -1.762 -26.645 -29.449 1.00 92.56 83 PRO A N 1
ATOM 621 C CA . PRO A 1 83 ? -1.446 -25.260 -29.811 1.00 92.56 83 PRO A CA 1
ATOM 622 C C . PRO A 1 83 ? -2.532 -24.601 -30.671 1.00 92.56 83 PRO A C 1
ATOM 624 O O . PRO A 1 83 ? -2.677 -23.382 -30.667 1.00 92.56 83 PRO A O 1
ATOM 627 N N . GLU A 1 84 ? -3.320 -25.396 -31.394 1.00 94.69 84 GLU A N 1
ATOM 628 C CA . GLU A 1 84 ? -4.449 -24.915 -32.193 1.00 94.69 84 GLU A CA 1
ATOM 629 C C . GLU A 1 84 ? -5.589 -24.378 -31.319 1.00 94.69 84 GLU A C 1
ATOM 631 O O . GLU A 1 84 ? -6.133 -23.315 -31.613 1.00 94.69 84 GLU A O 1
ATOM 636 N N . LYS A 1 85 ? -5.900 -25.056 -30.204 1.00 93.69 85 LYS A N 1
ATOM 637 C CA . LYS A 1 85 ? -6.921 -24.607 -29.245 1.00 93.69 85 LYS A CA 1
ATOM 638 C C . LYS A 1 85 ? -6.486 -23.329 -28.534 1.00 93.69 85 LYS A C 1
ATOM 640 O O . LYS A 1 85 ? -7.285 -22.413 -28.387 1.00 93.69 85 LYS A O 1
ATOM 645 N N . VAL A 1 86 ? -5.209 -23.249 -28.152 1.00 93.06 86 VAL A N 1
ATOM 646 C CA . VAL A 1 86 ? -4.638 -22.051 -27.518 1.00 93.06 86 VAL A CA 1
ATOM 647 C C . VAL A 1 86 ? -4.749 -20.844 -28.454 1.00 93.06 86 VAL A C 1
ATOM 649 O O . VAL A 1 86 ? -5.262 -19.807 -28.051 1.00 93.06 86 VAL A O 1
ATOM 652 N N . ARG A 1 87 ? -4.382 -20.999 -29.734 1.00 94.31 87 ARG A N 1
ATOM 653 C CA . ARG A 1 87 ? -4.518 -19.927 -30.738 1.00 94.31 87 ARG A CA 1
ATOM 654 C C . ARG A 1 87 ? -5.966 -19.506 -30.980 1.00 94.31 87 ARG A C 1
ATOM 656 O O . ARG A 1 87 ? -6.217 -18.324 -31.192 1.00 94.31 87 ARG A O 1
ATOM 663 N N . ALA A 1 88 ? -6.908 -20.449 -30.974 1.00 94.69 88 ALA A N 1
ATOM 664 C CA . ALA A 1 88 ? -8.328 -20.132 -31.111 1.00 94.69 88 ALA A CA 1
ATOM 665 C C . ALA A 1 88 ? -8.813 -19.251 -29.948 1.00 94.69 88 ALA A C 1
ATOM 667 O O . ALA A 1 88 ? -9.448 -18.226 -30.185 1.00 94.69 88 ALA A O 1
ATOM 668 N N . VAL A 1 89 ? -8.423 -19.591 -28.714 1.00 93.00 89 VAL A N 1
ATOM 669 C CA . VAL A 1 89 ? -8.720 -18.782 -27.524 1.00 93.00 89 VAL A CA 1
ATOM 670 C C . VAL A 1 89 ? -8.051 -17.411 -27.611 1.00 93.00 89 VAL A C 1
ATOM 672 O O . VAL A 1 89 ? -8.711 -16.414 -27.359 1.00 93.00 89 VAL A O 1
ATOM 675 N N . GLU A 1 90 ? -6.783 -17.321 -28.016 1.00 92.00 90 GLU A N 1
ATOM 676 C CA . GLU A 1 90 ? -6.079 -16.035 -28.169 1.00 92.00 90 GLU A CA 1
ATOM 677 C C . GLU A 1 90 ? -6.735 -15.106 -29.203 1.00 92.00 90 GLU A C 1
ATOM 679 O O . GLU A 1 90 ? -6.747 -13.890 -29.018 1.00 92.00 90 GLU A O 1
ATOM 684 N N . LEU A 1 91 ? -7.289 -15.666 -30.283 1.00 95.25 91 LEU A N 1
ATOM 685 C CA . LEU A 1 91 ? -8.006 -14.908 -31.312 1.00 95.25 91 LEU A CA 1
ATOM 686 C C . LEU A 1 91 ? -9.391 -14.445 -30.847 1.00 95.25 91 LEU A C 1
ATOM 688 O O . LEU A 1 91 ? -9.833 -13.355 -31.215 1.00 95.25 91 LEU A O 1
ATOM 692 N N . GLU A 1 92 ? -10.089 -15.273 -30.072 1.00 94.00 92 GLU A N 1
ATOM 693 C CA . GLU A 1 92 ? -11.433 -14.977 -29.574 1.00 94.00 92 GLU A CA 1
ATOM 694 C C . GLU A 1 92 ? -11.417 -14.101 -28.312 1.00 94.00 92 GLU A C 1
ATOM 696 O O . GLU A 1 92 ? -12.354 -13.334 -28.067 1.00 94.00 92 GLU A O 1
ATOM 701 N N . PHE A 1 93 ? -10.337 -14.162 -27.532 1.00 91.50 93 PHE A N 1
ATOM 702 C CA . PHE A 1 93 ? -10.187 -13.433 -26.283 1.00 91.50 93 PHE A CA 1
ATOM 703 C C . PHE A 1 93 ? -10.158 -11.921 -26.526 1.00 91.50 93 PHE A C 1
ATOM 705 O O . PHE A 1 93 ? -9.162 -11.332 -26.947 1.00 91.50 93 PHE A O 1
ATOM 712 N N . LYS A 1 94 ? -11.271 -11.264 -26.202 1.00 89.00 94 LYS A N 1
ATOM 713 C CA . LYS A 1 94 ? -11.372 -9.806 -26.158 1.00 89.00 94 LYS A CA 1
ATOM 714 C C . LYS A 1 94 ? -11.202 -9.363 -24.708 1.00 89.00 94 LYS A C 1
ATOM 716 O O . LYS A 1 94 ? -12.106 -9.625 -23.910 1.00 89.00 94 LYS A O 1
ATOM 721 N N . PRO A 1 95 ? -10.087 -8.705 -24.339 1.00 80.81 95 PRO A N 1
ATOM 722 C CA . PRO A 1 95 ? -9.929 -8.191 -22.989 1.00 80.81 95 PRO A CA 1
ATOM 723 C C . PRO A 1 95 ? -11.059 -7.198 -22.720 1.00 80.81 95 PRO A C 1
ATOM 725 O O . PRO A 1 95 ? -11.196 -6.186 -23.409 1.00 80.81 95 PRO A O 1
ATOM 728 N N . LEU A 1 96 ? -11.902 -7.513 -21.743 1.00 79.69 96 LEU A N 1
ATOM 729 C CA . LEU A 1 96 ? -12.949 -6.611 -21.294 1.00 79.69 96 LEU A CA 1
ATOM 730 C C . LEU A 1 96 ? -12.264 -5.448 -20.567 1.00 79.69 96 LEU A C 1
ATOM 732 O O . LEU A 1 96 ? -11.730 -5.614 -19.473 1.00 79.69 96 LEU A O 1
ATOM 736 N N . VAL A 1 97 ? -12.234 -4.285 -21.214 1.00 80.31 97 VAL A N 1
ATOM 737 C CA . VAL A 1 97 ? -11.590 -3.069 -20.689 1.00 80.31 97 VAL A CA 1
ATOM 738 C C . VAL A 1 97 ? -12.397 -2.471 -19.525 1.00 80.31 97 VAL A C 1
ATOM 740 O O . VAL A 1 97 ? -11.821 -1.844 -18.642 1.00 80.31 97 VAL A O 1
ATOM 743 N N . ASP A 1 98 ? -13.696 -2.781 -19.463 1.00 74.62 98 ASP A N 1
ATOM 744 C CA . ASP A 1 98 ? -14.654 -2.229 -18.501 1.00 74.62 98 ASP A CA 1
ATOM 745 C C . ASP A 1 98 ? -15.267 -3.312 -17.595 1.00 74.62 98 ASP A C 1
ATOM 747 O O . ASP A 1 98 ? -16.478 -3.350 -17.368 1.00 74.62 9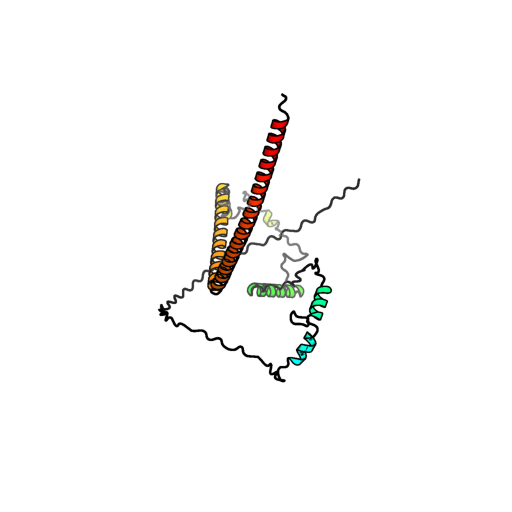8 ASP A O 1
ATOM 751 N N . ILE A 1 99 ? -14.455 -4.239 -17.072 1.00 73.81 99 ILE A N 1
ATOM 752 C CA . ILE A 1 99 ? -14.932 -5.071 -15.959 1.00 73.81 99 ILE A CA 1
ATOM 753 C C . ILE A 1 99 ? -14.936 -4.189 -14.708 1.00 73.81 99 ILE A C 1
ATOM 755 O O . ILE A 1 99 ? -13.909 -4.025 -14.046 1.00 73.81 99 ILE A O 1
ATOM 759 N N . GLU A 1 100 ? -16.096 -3.635 -14.354 1.00 68.81 100 GLU A N 1
ATOM 760 C CA . GLU A 1 100 ? -16.316 -3.142 -12.997 1.00 68.81 100 GLU A CA 1
ATOM 761 C C . GLU A 1 100 ? -16.203 -4.332 -12.039 1.00 68.81 100 GLU A C 1
ATOM 763 O O . GLU A 1 100 ? -17.136 -5.113 -11.847 1.00 68.81 100 GLU A O 1
ATOM 768 N N . LEU A 1 101 ? -15.023 -4.490 -11.440 1.00 68.56 101 LEU A N 1
ATOM 769 C CA . LEU A 1 101 ? -14.782 -5.417 -10.342 1.00 68.56 101 LEU A CA 1
ATOM 770 C C . LEU A 1 101 ? -15.524 -4.908 -9.100 1.00 68.56 101 LEU A C 1
ATOM 772 O O . LEU A 1 101 ? -14.937 -4.358 -8.167 1.00 68.56 101 LEU A O 1
ATOM 776 N N . VAL A 1 102 ? -16.845 -5.072 -9.092 1.00 66.69 102 VAL A N 1
ATOM 777 C CA . VAL A 1 102 ? -17.667 -4.812 -7.917 1.00 66.69 102 VAL A CA 1
ATOM 778 C C . VAL A 1 102 ? -17.378 -5.925 -6.922 1.00 66.69 102 VAL A C 1
ATOM 780 O O . VAL A 1 102 ? -17.780 -7.073 -7.107 1.00 66.69 102 VAL A O 1
ATOM 783 N N . VAL A 1 103 ? -16.676 -5.588 -5.841 1.00 66.06 103 VAL A N 1
ATOM 784 C CA . VAL A 1 103 ? -16.487 -6.497 -4.708 1.00 66.06 103 VAL A CA 1
ATOM 785 C C . VAL A 1 103 ? -17.846 -6.694 -4.033 1.00 66.06 103 VAL A C 1
ATOM 787 O O . VAL A 1 103 ? -18.218 -5.973 -3.107 1.00 66.06 103 VAL A O 1
ATOM 790 N N . GLN A 1 104 ? -18.618 -7.672 -4.508 1.00 62.09 104 GLN A N 1
ATOM 791 C CA . GLN A 1 104 ? -19.841 -8.119 -3.850 1.00 62.09 104 GLN A CA 1
ATOM 792 C C . GLN A 1 104 ? -19.475 -8.970 -2.632 1.00 62.09 104 GLN A C 1
ATOM 794 O O . GLN A 1 104 ? -19.490 -10.198 -2.653 1.00 62.09 104 GLN A O 1
ATOM 799 N N . GLY A 1 105 ? -19.130 -8.297 -1.539 1.00 70.19 105 GLY A N 1
ATOM 800 C CA . GLY A 1 105 ? -19.026 -8.921 -0.229 1.00 70.19 105 GLY A CA 1
ATOM 801 C C . GLY A 1 105 ? -20.356 -8.819 0.511 1.00 70.19 105 GLY A C 1
ATOM 802 O O . GLY A 1 105 ? -20.815 -7.717 0.808 1.00 70.19 105 GLY A O 1
ATOM 803 N N . LYS A 1 106 ? -20.961 -9.951 0.889 1.00 75.69 106 LYS A N 1
ATOM 804 C CA . LYS A 1 106 ? -21.945 -9.939 1.982 1.00 75.69 106 LYS A CA 1
ATOM 805 C C . LYS A 1 106 ? -21.183 -9.592 3.256 1.00 75.69 106 LYS A C 1
ATOM 807 O O . LYS A 1 106 ? -20.224 -10.281 3.596 1.00 75.69 106 LYS A O 1
ATOM 812 N N . GLN A 1 107 ? -21.573 -8.516 3.940 1.00 72.44 107 GLN A N 1
ATOM 813 C CA . GLN A 1 107 ? -20.925 -8.127 5.187 1.00 72.44 107 GLN A CA 1
ATOM 814 C C . GLN A 1 107 ? -21.047 -9.281 6.186 1.00 72.44 107 GLN A C 1
ATOM 816 O O . GLN A 1 107 ? -22.130 -9.551 6.704 1.00 72.44 107 GLN A O 1
ATOM 821 N N . CYS A 1 108 ? -19.935 -9.968 6.453 1.00 67.50 108 CYS A N 1
ATOM 822 C CA . CYS A 1 108 ? -19.905 -10.978 7.497 1.00 67.50 108 CYS A CA 1
ATOM 823 C C . CYS A 1 108 ? -20.202 -10.282 8.831 1.00 67.50 108 CYS A C 1
ATOM 825 O O . CYS A 1 108 ? -19.483 -9.339 9.191 1.00 67.50 108 CYS A O 1
ATOM 827 N N . PRO A 1 109 ? -21.249 -10.700 9.565 1.00 78.56 109 PRO A N 1
ATOM 828 C CA . PRO A 1 109 ? -21.554 -10.112 10.855 1.00 78.56 109 PRO A CA 1
ATOM 829 C C . PRO A 1 109 ? -20.333 -10.293 11.754 1.00 78.56 109 PRO A C 1
ATOM 831 O O . PRO A 1 109 ? -19.841 -11.405 11.960 1.00 78.56 109 PRO A O 1
ATOM 834 N N . ARG A 1 110 ? -19.797 -9.174 12.250 1.00 83.75 110 ARG A N 1
ATOM 835 C CA . ARG A 1 110 ? -18.670 -9.201 13.184 1.00 83.75 110 ARG A CA 1
ATOM 836 C C . ARG A 1 110 ? -19.074 -10.042 14.390 1.00 83.75 110 ARG A C 1
ATOM 838 O O . ARG A 1 110 ? -20.152 -9.835 14.945 1.00 83.75 110 ARG A O 1
ATOM 845 N N . ARG A 1 111 ? -18.207 -10.973 14.805 1.00 84.50 111 ARG A N 1
ATOM 846 C CA . ARG A 1 111 ? -18.417 -11.736 16.042 1.00 84.50 111 ARG A CA 1
ATOM 847 C C . ARG A 1 111 ? -18.485 -10.735 17.191 1.00 84.50 111 ARG A C 1
ATOM 849 O O . ARG A 1 111 ? -17.477 -10.126 17.540 1.00 84.50 111 ARG A O 1
ATOM 856 N N . MET A 1 112 ? -19.685 -10.531 17.724 1.00 85.38 112 MET A N 1
ATOM 857 C CA . MET A 1 112 ? -19.876 -9.716 18.915 1.00 85.38 112 MET A CA 1
ATOM 858 C C . MET A 1 112 ? -19.143 -10.368 20.085 1.00 85.38 112 MET A C 1
ATOM 860 O O . MET A 1 112 ? -19.062 -11.596 20.175 1.00 85.38 112 MET A O 1
ATOM 864 N N . SER A 1 113 ? -18.601 -9.538 20.975 1.00 89.69 113 SER A N 1
ATOM 865 C CA . SER A 1 113 ? -18.052 -10.009 22.244 1.00 89.69 113 SER A CA 1
ATOM 866 C C . SER A 1 113 ? -19.119 -10.806 22.998 1.00 89.69 113 SER A C 1
ATOM 868 O O . SER A 1 113 ? -20.302 -10.474 22.915 1.00 89.69 113 SER A O 1
ATOM 870 N N . GLY A 1 114 ? -18.725 -11.836 23.754 1.00 90.88 114 GLY A N 1
ATOM 871 C CA . GLY A 1 114 ? -19.674 -12.657 24.518 1.00 90.88 114 GLY A CA 1
ATOM 872 C C . GLY A 1 114 ? -20.580 -11.817 25.427 1.00 90.88 114 GLY A C 1
ATOM 873 O O . GLY A 1 114 ? -21.781 -12.055 25.482 1.00 90.88 114 GLY A O 1
ATOM 874 N N . LYS A 1 115 ? -20.025 -10.756 26.031 1.00 92.06 115 LYS A N 1
ATOM 875 C CA . LYS A 1 115 ? -20.779 -9.800 26.859 1.00 92.06 115 LYS A CA 1
ATOM 876 C C . LYS A 1 115 ? -21.814 -9.007 26.062 1.00 92.06 115 LYS A C 1
ATOM 878 O O . LYS A 1 115 ? -22.934 -8.819 26.523 1.00 92.06 115 LYS A O 1
ATOM 883 N N . ASP A 1 116 ? -21.453 -8.547 24.866 1.00 88.31 116 ASP A N 1
ATOM 884 C CA . ASP A 1 116 ? -22.371 -7.775 24.022 1.00 88.31 116 ASP A CA 1
ATOM 885 C C . ASP A 1 116 ? -23.477 -8.663 23.460 1.00 88.31 116 ASP A C 1
ATOM 887 O O . ASP A 1 116 ? -24.621 -8.231 23.337 1.00 88.31 116 ASP A O 1
ATOM 891 N N . ARG A 1 117 ? -23.146 -9.920 23.150 1.00 93.12 117 ARG A N 1
ATOM 892 C CA . ARG A 1 117 ? -24.120 -10.922 22.728 1.00 93.12 117 ARG A CA 1
ATOM 893 C C . ARG A 1 117 ? -25.150 -11.168 23.824 1.00 93.12 117 ARG A C 1
ATOM 895 O O . ARG A 1 117 ? -26.340 -11.076 23.549 1.00 93.12 117 ARG A O 1
ATOM 902 N N . GLU A 1 118 ? -24.698 -11.400 25.053 1.00 93.50 118 GLU A N 1
ATOM 903 C CA . GLU A 1 118 ? -25.586 -11.605 26.197 1.00 93.50 118 GLU A CA 1
ATOM 904 C C . GLU A 1 118 ? -26.468 -10.374 26.450 1.00 93.50 118 GLU A C 1
ATOM 906 O O . GLU A 1 118 ? -27.679 -10.502 26.611 1.00 93.50 118 GLU A O 1
ATOM 911 N N . ARG A 1 119 ? -25.900 -9.162 26.381 1.00 94.31 119 ARG A N 1
ATOM 912 C CA . ARG A 1 119 ? -26.666 -7.914 26.516 1.00 94.31 119 ARG A CA 1
ATOM 913 C C . ARG A 1 119 ? -27.748 -7.783 25.444 1.00 94.31 119 ARG A C 1
ATOM 915 O O . ARG A 1 119 ? -28.876 -7.404 25.747 1.00 94.31 119 ARG A O 1
ATOM 922 N N . HIS A 1 120 ? -27.418 -8.116 24.201 1.00 92.94 120 HIS A N 1
ATOM 923 C CA . HIS A 1 120 ? -28.350 -8.031 23.082 1.00 92.94 120 HIS A CA 1
ATOM 924 C C . HIS A 1 120 ? -29.443 -9.109 23.156 1.00 92.94 120 HIS A C 1
ATOM 926 O O . HIS A 1 120 ? -30.596 -8.849 22.808 1.00 92.94 120 HIS A O 1
ATOM 932 N N . GLU A 1 121 ? -29.109 -10.308 23.638 1.00 95.38 121 GLU A N 1
ATOM 933 C CA . GLU A 1 121 ? -30.073 -11.377 23.911 1.00 95.38 121 GLU A CA 1
ATOM 934 C C . GLU A 1 121 ? -31.020 -10.977 25.055 1.00 95.38 121 GLU A C 1
ATOM 936 O O . GLU A 1 121 ? -32.238 -11.076 24.902 1.00 95.38 121 GLU A O 1
ATOM 941 N N . GLN A 1 122 ? -30.496 -10.417 26.149 1.00 94.38 122 GLN A N 1
ATOM 942 C CA . GLN A 1 122 ? -31.298 -9.891 27.259 1.00 94.38 122 GLN A CA 1
ATOM 943 C C . GLN A 1 122 ? -32.229 -8.754 26.809 1.00 94.38 122 GLN A C 1
ATOM 945 O O . GLN A 1 122 ? -33.416 -8.755 27.138 1.00 94.38 122 GLN A O 1
ATOM 950 N N . GLU A 1 123 ? -31.736 -7.802 26.012 1.00 93.50 123 GLU A N 1
ATOM 951 C CA . GLU A 1 123 ? -32.565 -6.728 25.454 1.00 93.50 123 GLU A CA 1
ATOM 952 C C . GLU A 1 123 ? -33.647 -7.262 24.508 1.00 93.50 123 GLU A C 1
ATOM 954 O O . GLU A 1 123 ? -34.785 -6.782 24.538 1.00 93.50 123 GLU A O 1
ATOM 959 N N . ALA A 1 124 ? -33.332 -8.276 23.699 1.00 95.12 124 ALA A N 1
ATOM 960 C CA . ALA A 1 124 ? -34.298 -8.927 22.823 1.00 95.12 124 ALA A CA 1
ATOM 961 C C . ALA A 1 124 ? -35.398 -9.646 23.619 1.00 95.12 124 ALA A C 1
ATOM 963 O O . ALA A 1 124 ? -36.577 -9.501 23.288 1.00 95.12 124 ALA A O 1
ATOM 964 N N . ILE A 1 125 ? -35.036 -10.364 24.687 1.00 95.19 125 ILE A N 1
ATOM 965 C CA . ILE A 1 125 ? -35.985 -11.024 25.594 1.00 95.19 125 ILE A CA 1
ATOM 966 C C . ILE A 1 125 ? -36.879 -9.981 26.272 1.00 95.19 125 ILE A C 1
ATOM 968 O O . ILE A 1 125 ? -38.101 -10.086 26.200 1.00 95.19 125 ILE A O 1
ATOM 972 N N . LEU A 1 126 ? -36.300 -8.918 26.839 1.00 91.81 126 LEU A N 1
ATOM 973 C CA . LEU A 1 126 ? -37.064 -7.829 27.454 1.00 91.81 126 LEU A CA 1
ATOM 974 C C . LEU A 1 126 ? -38.014 -7.155 26.457 1.00 91.81 126 LEU A C 1
ATOM 976 O O . LEU A 1 126 ? -39.131 -6.793 26.814 1.00 91.81 126 LEU A O 1
ATOM 980 N N . ASN A 1 127 ? -37.603 -6.992 25.199 1.00 90.56 127 ASN A N 1
ATOM 981 C CA . ASN A 1 127 ? -38.468 -6.443 24.159 1.00 90.56 127 ASN A CA 1
ATOM 982 C C . ASN A 1 127 ? -39.617 -7.387 23.782 1.00 90.56 127 ASN A C 1
ATOM 984 O O . ASN A 1 127 ? -40.717 -6.896 23.534 1.00 90.56 127 ASN A O 1
ATOM 988 N N . LYS A 1 128 ? -39.399 -8.708 23.756 1.00 94.69 128 LYS A N 1
ATOM 989 C CA . LYS A 1 128 ? -40.476 -9.692 23.552 1.00 94.69 128 LYS A CA 1
ATOM 990 C C . LYS A 1 128 ? -41.477 -9.666 24.705 1.00 94.69 128 LYS A C 1
ATOM 992 O O . LYS A 1 128 ? -42.656 -9.449 24.459 1.00 94.69 128 LYS A O 1
ATOM 997 N N . LEU A 1 129 ? -40.996 -9.719 25.947 1.00 90.69 129 LEU A N 1
ATOM 998 C CA . LEU A 1 129 ? -41.847 -9.657 27.141 1.00 90.69 129 LEU A CA 1
ATOM 999 C C . LEU A 1 129 ? -42.661 -8.355 27.221 1.00 90.69 129 LEU A C 1
ATOM 1001 O O . LEU A 1 129 ? -43.812 -8.366 27.647 1.00 90.69 129 LEU A O 1
ATOM 1005 N N . ARG A 1 130 ? -42.099 -7.227 26.765 1.00 86.06 130 ARG A N 1
ATOM 1006 C CA . ARG A 1 130 ? -42.844 -5.961 26.634 1.00 86.06 130 ARG A CA 1
ATOM 1007 C C . ARG A 1 130 ? -43.930 -6.021 25.560 1.00 86.06 130 ARG A C 1
ATOM 1009 O O . ARG A 1 130 ? -44.990 -5.443 25.760 1.00 86.06 130 ARG A O 1
ATOM 1016 N N . LYS A 1 131 ? -43.677 -6.677 24.421 1.00 86.56 131 LYS A N 1
ATOM 1017 C CA . LYS A 1 131 ? -44.680 -6.855 23.352 1.00 86.56 131 LYS A CA 1
ATOM 1018 C C . LYS A 1 131 ? -45.817 -7.777 23.788 1.00 86.56 131 LYS A C 1
ATOM 1020 O O . LYS A 1 131 ? -46.955 -7.541 23.411 1.00 86.56 131 LYS A O 1
ATOM 1025 N N . GLU A 1 132 ? -45.499 -8.782 24.594 1.00 90.12 132 GLU A N 1
ATOM 1026 C CA . GLU A 1 132 ? -46.460 -9.716 25.188 1.00 90.12 132 GLU A CA 1
ATOM 1027 C C . GLU A 1 132 ? -47.214 -9.112 26.388 1.00 90.12 132 GLU A C 1
ATOM 1029 O O . GLU A 1 132 ? -48.130 -9.734 26.912 1.00 90.12 132 GLU A O 1
ATOM 1034 N N . GLY A 1 133 ? -46.851 -7.900 26.829 1.00 83.50 133 GLY A N 1
ATOM 1035 C CA . GLY A 1 133 ? -47.495 -7.215 27.955 1.00 83.50 133 GLY A CA 1
ATOM 1036 C C . GLY A 1 133 ? -47.109 -7.753 29.338 1.00 83.50 133 GLY A C 1
ATOM 1037 O O . GLY A 1 133 ? -47.656 -7.299 30.337 1.00 83.50 133 GLY A O 1
ATOM 1038 N N . LEU A 1 134 ? -46.148 -8.679 29.414 1.00 86.06 134 LEU A N 1
ATOM 1039 C CA . LEU A 1 134 ? -45.670 -9.287 30.663 1.00 86.06 134 LEU A CA 1
ATOM 1040 C C . LEU A 1 134 ? -44.771 -8.347 31.478 1.00 86.06 134 LEU A C 1
ATOM 1042 O O . LEU A 1 134 ? -44.648 -8.498 32.691 1.00 86.06 134 LEU A O 1
ATOM 1046 N N . VAL A 1 135 ? -44.125 -7.379 30.821 1.00 83.62 135 VAL A N 1
ATOM 1047 C CA . VAL A 1 135 ? -43.236 -6.403 31.466 1.00 83.62 135 VAL A CA 1
ATOM 1048 C C . VAL A 1 135 ? -43.680 -4.988 31.118 1.00 83.62 135 VAL A C 1
ATOM 1050 O O . VAL A 1 135 ? -43.736 -4.612 29.945 1.00 83.62 135 VAL A O 1
ATOM 1053 N N . LEU A 1 136 ? -43.934 -4.184 32.156 1.00 73.81 136 LEU A N 1
ATOM 1054 C CA . LEU A 1 136 ? -44.268 -2.765 32.037 1.00 73.81 136 LEU A CA 1
ATOM 1055 C C . LEU A 1 136 ? -43.159 -2.009 31.292 1.00 73.81 136 LEU A C 1
ATOM 1057 O O . LEU A 1 136 ? -41.966 -2.108 31.598 1.00 73.81 136 LEU A O 1
ATOM 1061 N N . ARG A 1 137 ? -43.558 -1.246 30.274 1.00 70.25 137 ARG A N 1
ATOM 1062 C CA . ARG A 1 137 ? -42.652 -0.384 29.515 1.00 70.25 137 ARG A CA 1
ATOM 1063 C C . ARG A 1 137 ? -42.246 0.792 30.415 1.00 70.25 137 ARG A C 1
ATOM 1065 O O . ARG A 1 137 ? -43.131 1.399 31.008 1.00 70.25 137 ARG A O 1
ATOM 1072 N N . PRO A 1 138 ? -40.949 1.137 30.523 1.00 68.50 138 PRO A N 1
ATOM 1073 C CA . PRO A 1 138 ? -40.528 2.274 31.335 1.00 68.50 138 PRO A CA 1
ATOM 1074 C C . PRO A 1 138 ? -41.224 3.552 30.854 1.00 68.50 138 PRO A C 1
ATOM 1076 O O . PRO A 1 138 ? -41.298 3.797 29.645 1.00 68.50 138 PRO A O 1
ATOM 1079 N N . GLU A 1 139 ? -41.709 4.353 31.803 1.00 58.41 139 GLU A N 1
ATOM 1080 C CA . GLU A 1 139 ? -42.539 5.550 31.580 1.00 58.41 139 GLU A CA 1
ATOM 1081 C C . GLU A 1 139 ? -41.897 6.544 30.602 1.00 58.41 139 GLU A C 1
ATOM 1083 O O . GLU A 1 139 ? -42.584 7.155 29.789 1.00 58.41 139 GLU A O 1
ATOM 1088 N N . SER A 1 140 ? -40.561 6.609 30.564 1.00 62.78 140 SER A N 1
ATOM 1089 C CA . SER A 1 140 ? -39.795 7.457 29.639 1.00 62.78 140 SER A CA 1
ATOM 1090 C C . SER A 1 140 ? -39.932 7.093 28.153 1.00 62.78 140 SER A C 1
ATOM 1092 O O . SER A 1 140 ? -39.533 7.875 27.292 1.00 62.78 140 SER A O 1
ATOM 1094 N N . LYS A 1 141 ? -40.473 5.911 27.826 1.00 59.28 141 LYS A N 1
ATOM 1095 C CA . LYS A 1 141 ? -40.712 5.443 26.448 1.00 59.28 141 LYS A CA 1
ATOM 1096 C C . LYS A 1 141 ? -42.175 5.086 26.181 1.00 59.28 141 LYS A C 1
ATOM 1098 O O . LYS A 1 141 ? -42.449 4.478 25.139 1.00 59.28 141 LYS A O 1
ATOM 1103 N N . ALA A 1 142 ? -43.091 5.390 27.099 1.00 56.69 142 ALA A N 1
ATOM 1104 C CA . ALA A 1 142 ? -44.518 5.176 26.897 1.00 56.69 142 ALA A CA 1
ATOM 1105 C C . ALA A 1 142 ? -45.044 6.201 25.879 1.00 56.69 142 ALA A C 1
ATOM 1107 O O . ALA A 1 142 ? -44.998 7.406 26.111 1.00 56.69 142 ALA A O 1
ATOM 1108 N N . SER A 1 143 ? -45.519 5.736 24.720 1.00 55.75 143 SER A N 1
ATOM 1109 C CA . SER A 1 143 ? -46.107 6.598 23.689 1.00 55.75 143 SER A CA 1
ATOM 1110 C C . SER A 1 143 ? -47.547 6.986 24.053 1.00 55.75 143 SER A C 1
ATOM 1112 O O . SER A 1 143 ? -48.485 6.552 23.387 1.00 55.75 143 SER A O 1
ATOM 1114 N N . GLY A 1 144 ? -47.726 7.767 25.122 1.00 56.09 144 GLY A N 1
ATOM 1115 C CA . GLY A 1 144 ? -49.022 8.388 25.422 1.00 56.09 144 GLY A CA 1
ATOM 1116 C C . GLY A 1 144 ? -49.439 8.422 26.891 1.00 56.09 144 GLY A C 1
ATOM 1117 O O . GLY A 1 144 ? -50.523 7.952 27.211 1.00 56.09 144 GLY A O 1
ATOM 1118 N N . GLY A 1 145 ? -48.628 9.005 27.777 1.00 57.22 145 GLY A N 1
ATOM 1119 C CA . GLY A 1 145 ? -49.068 9.352 29.134 1.00 57.22 145 GLY A CA 1
ATOM 1120 C C . GLY A 1 145 ? -48.197 10.441 29.757 1.00 57.22 145 GLY A C 1
ATOM 1121 O O . GLY A 1 145 ? -46.974 10.342 29.713 1.00 57.22 145 GLY A O 1
ATOM 1122 N N . VAL A 1 146 ? -48.827 11.496 30.283 1.00 52.62 146 VAL A N 1
ATOM 1123 C CA . VAL A 1 146 ? -48.176 12.674 30.885 1.00 52.62 146 VAL A CA 1
ATOM 1124 C C . VAL A 1 146 ? -47.982 12.444 32.383 1.00 52.62 146 VAL A C 1
ATOM 1126 O O . VAL A 1 146 ? -48.925 12.049 33.062 1.00 52.62 146 VAL A O 1
ATOM 1129 N N . ALA A 1 147 ? -46.792 12.754 32.901 1.00 46.78 147 ALA A N 1
ATOM 1130 C CA . ALA A 1 147 ? -46.544 12.883 34.335 1.00 46.78 147 ALA A CA 1
ATOM 1131 C C . ALA A 1 147 ? -46.416 14.370 34.704 1.00 46.78 147 ALA A C 1
ATOM 1133 O O . ALA A 1 147 ? -45.642 15.098 34.079 1.00 46.78 147 ALA A O 1
ATOM 1134 N N . PHE A 1 148 ? -47.160 14.818 35.715 1.00 50.50 148 PHE A N 1
ATOM 1135 C CA . PHE A 1 148 ? -47.013 16.136 36.334 1.00 50.50 148 PHE A CA 1
ATOM 1136 C C . PHE A 1 148 ? -46.939 16.002 37.854 1.00 50.50 148 PHE A C 1
ATOM 1138 O O . PHE A 1 148 ? -47.566 15.132 38.455 1.00 50.50 148 PHE A O 1
ATOM 1145 N N . GLU A 1 149 ? -46.150 16.881 38.461 1.00 61.47 149 GLU A N 1
ATOM 1146 C CA . GLU A 1 149 ? -46.017 17.023 39.907 1.00 61.47 149 GLU A CA 1
ATOM 1147 C C . GLU A 1 149 ? -47.092 18.005 40.394 1.00 61.47 149 GLU A C 1
ATOM 1149 O O . GLU A 1 149 ? -47.069 19.184 40.039 1.00 61.47 149 GLU A O 1
ATOM 1154 N N . LEU A 1 150 ? -48.063 17.523 41.172 1.00 53.91 150 LEU A N 1
ATOM 1155 C CA . LEU A 1 150 ? -49.054 18.374 41.834 1.00 53.91 150 LEU A CA 1
ATOM 1156 C C . LEU A 1 150 ? -48.513 18.802 43.198 1.00 53.91 150 LEU A C 1
ATOM 1158 O O . LEU A 1 150 ? -48.470 18.014 44.141 1.00 53.91 150 LEU A O 1
ATOM 1162 N N . VAL A 1 151 ? -48.103 20.066 43.287 1.00 60.88 151 VAL A N 1
ATOM 1163 C CA . VAL A 1 151 ? -47.760 20.726 44.549 1.00 60.88 151 VAL A CA 1
ATOM 1164 C C . VAL A 1 151 ? -49.059 21.212 45.194 1.00 60.88 151 VAL A C 1
ATOM 1166 O O . VAL A 1 151 ? -49.786 22.017 44.619 1.00 60.88 151 VAL A O 1
ATOM 1169 N N . SER A 1 152 ? -49.379 20.694 46.376 1.00 54.41 152 SER A N 1
ATOM 1170 C CA . SER A 1 152 ? -50.566 21.065 47.154 1.00 54.41 152 SER A CA 1
ATOM 1171 C C . SER A 1 152 ? -50.451 22.481 47.739 1.00 54.41 152 SER A C 1
ATOM 1173 O O . SER A 1 152 ? -49.453 22.803 48.386 1.00 54.41 152 SER A O 1
ATOM 1175 N N . ALA A 1 153 ? -51.498 23.301 47.571 1.00 57.44 153 ALA A N 1
ATOM 1176 C CA . ALA A 1 153 ? -51.554 24.713 47.986 1.00 57.44 153 ALA A CA 1
ATOM 1177 C C . ALA A 1 153 ? -51.314 24.947 49.494 1.00 57.44 153 ALA A C 1
ATOM 1179 O O . ALA A 1 153 ? -50.818 25.996 49.893 1.00 57.44 153 ALA A O 1
ATOM 1180 N N . GLU A 1 154 ? -51.547 23.942 50.344 1.00 55.34 154 GLU A N 1
ATOM 1181 C CA . GLU A 1 154 ? -51.244 24.016 51.784 1.00 55.34 154 GLU A CA 1
ATOM 1182 C C . GLU A 1 154 ? -49.735 24.124 52.082 1.00 55.34 154 GLU A C 1
ATOM 1184 O O . GLU A 1 154 ? -49.329 24.535 53.168 1.00 55.34 154 GLU A O 1
ATOM 1189 N N . THR A 1 155 ? -48.880 23.793 51.107 1.00 53.72 155 THR A N 1
ATOM 1190 C CA . THR A 1 155 ? -47.418 23.950 51.201 1.00 53.72 155 THR A CA 1
ATOM 1191 C C . THR A 1 155 ? -46.953 25.343 50.741 1.00 53.72 155 THR A C 1
ATOM 1193 O O . THR A 1 155 ? -45.804 25.715 50.983 1.00 53.72 155 THR A O 1
ATOM 1196 N N . GLU A 1 156 ? -47.837 26.142 50.131 1.00 53.97 156 GLU A N 1
ATOM 1197 C CA . GLU A 1 156 ? -47.552 27.513 49.683 1.00 53.97 156 GLU A CA 1
ATOM 1198 C C . GLU A 1 156 ? -47.895 28.585 50.724 1.00 53.97 156 GLU A C 1
ATOM 1200 O O . GLU A 1 156 ? -47.353 29.682 50.628 1.00 53.97 156 GLU A O 1
ATOM 1205 N N . GLU A 1 157 ? -48.722 28.286 51.738 1.00 51.12 157 GLU A N 1
ATOM 1206 C CA . GLU A 1 157 ? -49.185 29.285 52.725 1.00 51.12 157 GLU A CA 1
ATOM 1207 C C . GLU A 1 157 ? -48.320 29.410 53.990 1.00 51.12 157 GLU A C 1
ATOM 1209 O O . GLU A 1 157 ? -48.476 30.343 54.780 1.00 51.12 157 GLU A O 1
ATOM 1214 N N . LYS A 1 158 ? -47.303 28.555 54.147 1.00 51.81 158 LYS A N 1
ATOM 1215 C CA . LYS A 1 158 ? -46.153 28.868 55.010 1.00 51.81 158 LYS A CA 1
ATOM 1216 C C . LYS A 1 158 ? -44.857 28.939 54.205 1.00 51.81 158 LYS A C 1
ATOM 1218 O O . LYS A 1 158 ? -43.931 28.167 54.468 1.00 51.81 158 LYS A O 1
ATOM 1223 N N . PRO A 1 159 ? -44.688 29.938 53.319 1.00 52.38 159 PRO A N 1
ATOM 1224 C CA . PRO A 1 159 ? -43.361 30.444 53.064 1.00 52.38 159 PRO A CA 1
ATOM 1225 C C . PRO A 1 159 ? -43.031 31.261 54.313 1.00 52.38 159 PRO A C 1
ATOM 1227 O O . PRO A 1 159 ? -43.354 32.447 54.374 1.00 52.38 159 PRO A O 1
ATOM 1230 N N . SER A 1 160 ? -42.457 30.637 55.353 1.00 49.34 160 SER A N 1
ATOM 1231 C CA . SER A 1 160 ? -41.909 31.412 56.466 1.00 49.34 160 SER A CA 1
ATOM 1232 C C . SER A 1 160 ? -40.812 32.302 55.887 1.00 49.34 160 SER A C 1
ATOM 1234 O O . SER A 1 160 ? -39.679 31.890 55.630 1.00 49.34 160 SER A O 1
ATOM 1236 N N . THR A 1 161 ? -41.242 33.512 55.579 1.00 49.88 161 THR A N 1
ATOM 1237 C CA . THR A 1 161 ? -40.534 34.759 55.399 1.00 49.88 161 THR A CA 1
ATOM 1238 C C . THR A 1 161 ? -39.146 34.715 56.020 1.00 49.88 161 THR A C 1
ATOM 1240 O O . THR A 1 161 ? -38.946 34.995 57.198 1.00 49.88 161 THR A O 1
ATOM 1243 N N . LYS A 1 162 ? -38.169 34.367 55.178 1.00 43.94 162 LYS A N 1
ATOM 1244 C CA . LYS A 1 162 ? -36.981 35.181 54.874 1.00 43.94 162 LYS A CA 1
ATOM 1245 C C . LYS A 1 162 ? -36.116 34.466 53.828 1.00 43.94 162 LYS A C 1
ATOM 1247 O O . LYS A 1 162 ? -35.158 33.770 54.143 1.00 43.94 162 LYS A O 1
ATOM 1252 N N . GLY A 1 163 ? -36.462 34.665 52.555 1.00 46.16 163 GLY A N 1
ATOM 1253 C CA . GLY A 1 163 ? -35.491 34.719 51.452 1.00 46.16 163 GLY A CA 1
ATOM 1254 C C . GLY A 1 163 ? -34.644 33.475 51.170 1.00 46.16 163 GLY A C 1
ATOM 1255 O O . GLY A 1 163 ? -33.554 33.603 50.608 1.00 46.16 163 GLY A O 1
ATOM 1256 N N . ALA A 1 164 ? -35.105 32.274 51.515 1.00 48.62 164 ALA A N 1
ATOM 1257 C CA . ALA A 1 164 ? -34.447 31.050 51.085 1.00 48.62 164 ALA A CA 1
ATOM 1258 C C . ALA A 1 164 ? -34.799 30.772 49.616 1.00 48.62 164 ALA A C 1
ATOM 1260 O O . ALA A 1 164 ? -35.555 29.859 49.297 1.00 48.62 164 ALA A O 1
ATOM 1261 N N . THR A 1 165 ? -34.182 31.535 48.703 1.00 53.31 165 THR A N 1
ATOM 1262 C CA . THR A 1 165 ? -33.725 30.946 47.435 1.00 53.31 165 THR A CA 1
ATOM 1263 C C . THR A 1 165 ? -33.230 29.552 47.788 1.00 53.31 165 THR A C 1
ATOM 1265 O O . THR A 1 165 ? -32.360 29.454 48.655 1.00 53.31 165 THR A O 1
ATOM 1268 N N . ARG A 1 166 ? -33.868 28.495 47.261 1.00 55.12 166 ARG A N 1
ATOM 1269 C CA . ARG A 1 166 ? -33.519 27.094 47.548 1.00 55.12 166 ARG A CA 1
ATOM 1270 C C . ARG A 1 166 ? -31.998 27.009 47.534 1.00 55.12 166 ARG A C 1
ATOM 1272 O O . ARG A 1 166 ? -31.397 27.090 46.460 1.00 55.12 166 ARG A O 1
ATOM 1279 N N . LYS A 1 167 ? -31.364 27.007 48.716 1.00 57.72 167 LYS A N 1
ATOM 1280 C CA . LYS A 1 167 ? -29.910 27.114 48.804 1.00 57.72 167 LYS A CA 1
ATOM 1281 C C . LYS A 1 167 ? -29.433 25.840 48.149 1.00 57.72 167 LYS A C 1
ATOM 1283 O O . LYS A 1 167 ? -29.631 24.764 48.705 1.00 57.72 167 LYS A O 1
ATOM 1288 N N . LEU A 1 168 ? -28.890 25.973 46.936 1.00 56.81 168 LEU A N 1
ATOM 1289 C CA . LEU A 1 168 ? -28.273 24.862 46.229 1.00 56.81 168 LEU A CA 1
ATOM 1290 C C . LEU A 1 168 ? -27.410 24.124 47.254 1.00 56.81 168 LEU A C 1
ATOM 1292 O O . LEU A 1 168 ? -26.683 24.813 47.984 1.00 56.81 168 LEU A O 1
ATOM 1296 N N . PRO A 1 169 ? -27.512 22.785 47.342 1.00 64.00 169 PRO A N 1
ATOM 1297 C CA . PRO A 1 169 ? -26.810 21.994 48.339 1.00 64.00 169 PRO A CA 1
ATOM 1298 C C . PRO A 1 169 ? -25.390 22.534 48.557 1.00 64.00 169 PRO A C 1
ATOM 1300 O O . PRO A 1 169 ? -24.712 22.818 47.564 1.00 64.00 169 PRO A O 1
ATOM 1303 N N . PRO A 1 170 ? -24.908 22.711 49.800 1.00 61.19 170 PRO A N 1
ATOM 1304 C CA . PRO A 1 170 ? -23.641 23.399 50.096 1.00 61.19 170 PRO A CA 1
ATOM 1305 C C . PRO A 1 170 ? -22.414 22.816 49.359 1.00 61.19 170 PRO A C 1
ATOM 1307 O O . PRO A 1 170 ? -21.404 23.498 49.166 1.00 61.19 170 PRO A O 1
ATOM 1310 N N . LEU A 1 171 ? -22.525 21.590 48.842 1.00 58.47 171 LEU A N 1
ATOM 1311 C CA . LEU A 1 171 ? -21.578 20.956 47.920 1.00 58.47 171 LEU A CA 1
ATOM 1312 C C . LEU A 1 171 ? -21.393 21.706 46.580 1.00 58.47 171 LEU A C 1
ATOM 1314 O O . LEU A 1 171 ? -20.311 21.664 45.993 1.00 58.47 171 LEU A O 1
ATOM 1318 N N . LEU A 1 172 ? -22.401 22.434 46.096 1.00 54.53 172 LEU A N 1
ATOM 1319 C CA . LEU A 1 172 ? -22.363 23.183 44.832 1.00 54.53 172 LEU A CA 1
ATOM 1320 C C . LEU A 1 172 ? -21.721 24.568 44.971 1.00 54.53 172 LEU A C 1
ATOM 1322 O O . LEU A 1 172 ? -21.140 25.073 44.009 1.00 54.53 172 LEU A O 1
ATOM 1326 N N . GLN A 1 173 ? -21.756 25.175 46.160 1.00 57.22 173 GLN A N 1
ATOM 1327 C CA . GLN A 1 173 ? -21.103 26.469 46.399 1.00 57.22 173 GLN A CA 1
ATOM 1328 C C . GLN A 1 173 ? -19.571 26.342 46.376 1.00 57.22 173 GLN A C 1
ATOM 1330 O O . GLN A 1 173 ? -18.888 27.199 45.812 1.00 57.22 173 GLN A O 1
ATOM 1335 N N . LYS A 1 174 ? -19.029 25.224 46.885 1.00 58.81 174 LYS A N 1
ATOM 1336 C CA . LYS A 1 174 ? -17.595 24.898 46.776 1.00 58.81 174 LYS A CA 1
ATOM 1337 C C . LYS A 1 174 ? -17.181 24.593 45.328 1.00 58.81 174 LYS A C 1
ATOM 1339 O O . LYS A 1 174 ? -16.116 25.034 44.902 1.00 58.81 174 LYS A O 1
ATOM 1344 N N . LYS A 1 175 ? -18.036 23.925 44.537 1.00 57.19 175 LYS A N 1
ATOM 1345 C CA . LYS A 1 175 ? -17.789 23.673 43.101 1.00 57.19 175 LYS A CA 1
ATOM 1346 C C . LYS A 1 175 ? -17.769 24.958 42.265 1.00 57.19 175 LYS A C 1
ATOM 1348 O O . LYS A 1 175 ? -16.906 25.094 41.409 1.00 57.19 175 LYS A O 1
ATOM 1353 N N . LYS A 1 176 ? -18.640 25.939 42.543 1.00 59.62 176 LYS A N 1
ATOM 1354 C CA . LYS A 1 176 ? -18.634 27.234 41.830 1.00 59.62 176 LYS A CA 1
ATOM 1355 C C . LYS A 1 176 ? -17.343 28.037 42.042 1.00 59.62 176 LYS A C 1
ATOM 1357 O O . LYS A 1 176 ? -16.932 28.748 41.132 1.00 59.62 176 LYS A O 1
ATOM 1362 N N . ARG A 1 177 ? -16.692 27.917 43.209 1.00 59.97 177 ARG A N 1
ATOM 1363 C CA . ARG A 1 177 ? -15.378 28.540 43.465 1.00 59.97 177 ARG A CA 1
ATOM 1364 C C . ARG A 1 177 ? -14.248 27.813 42.730 1.00 59.97 177 ARG A C 1
ATOM 1366 O O . ARG A 1 177 ? -13.512 28.469 42.004 1.00 59.97 177 ARG A O 1
ATOM 1373 N N . LYS A 1 178 ? -14.202 26.475 42.801 1.00 59.53 178 LYS A N 1
ATOM 1374 C CA . LYS A 1 178 ? -13.231 25.664 42.040 1.00 59.53 178 LYS A CA 1
ATOM 1375 C C . LYS A 1 178 ? -13.364 25.857 40.523 1.00 59.53 178 LYS A C 1
ATOM 1377 O O . LYS A 1 178 ? -12.368 25.994 39.827 1.00 59.53 178 LYS A O 1
ATOM 1382 N N . ASN A 1 179 ? -14.588 25.962 40.003 1.00 57.22 179 ASN A N 1
ATOM 1383 C CA . ASN A 1 179 ? -14.812 26.192 38.574 1.00 57.22 179 ASN A CA 1
ATOM 1384 C C . ASN A 1 179 ? -14.344 27.573 38.100 1.00 57.22 179 ASN A C 1
ATOM 1386 O O . ASN A 1 179 ? -13.952 27.680 36.950 1.00 57.22 179 ASN A O 1
ATOM 1390 N N . LYS A 1 180 ? -14.349 28.621 38.937 1.00 61.16 180 LYS A N 1
ATOM 1391 C CA . LYS A 1 180 ? -13.807 29.939 38.546 1.00 61.16 180 LYS A CA 1
ATOM 1392 C C . LYS A 1 180 ? -12.281 29.933 38.446 1.00 61.16 180 LYS A C 1
ATOM 1394 O O . LYS A 1 180 ? -11.731 30.607 37.583 1.00 61.16 180 LYS A O 1
ATOM 1399 N N . GLU A 1 181 ? -11.626 29.150 39.294 1.00 61.38 181 GLU A N 1
ATOM 1400 C CA . GLU A 1 181 ? -10.174 28.961 39.290 1.00 61.38 181 GLU A CA 1
ATOM 1401 C C . GLU A 1 181 ? -9.727 28.096 38.099 1.00 61.38 181 GLU A C 1
ATOM 1403 O O . GLU A 1 181 ? -8.789 28.450 37.393 1.00 61.38 181 GLU A O 1
ATOM 1408 N N . HIS A 1 182 ? -10.487 27.046 37.770 1.00 59.72 182 HIS A N 1
ATOM 1409 C CA . HIS A 1 182 ? -10.270 26.233 36.566 1.00 59.72 182 HIS A CA 1
ATOM 1410 C C . HIS A 1 182 ? -10.805 26.860 35.265 1.00 59.72 182 HIS A C 1
ATOM 1412 O O . HIS A 1 182 ? -10.464 26.389 34.186 1.00 59.72 182 HIS A O 1
ATOM 1418 N N . SER A 1 183 ? -11.637 27.904 35.333 1.00 59.78 183 SER A N 1
ATOM 1419 C CA . SER A 1 183 ? -12.226 28.566 34.155 1.00 59.78 183 SER A CA 1
ATOM 1420 C C . SER A 1 183 ? -11.242 29.482 33.433 1.00 59.78 183 SER A C 1
ATOM 1422 O O . SER A 1 183 ? -11.479 29.808 32.271 1.00 59.78 183 SER A O 1
ATOM 1424 N N . ARG A 1 184 ? -10.146 29.900 34.076 1.00 69.38 184 ARG A N 1
ATOM 1425 C CA . ARG A 1 184 ? -9.083 30.674 33.422 1.00 69.38 184 ARG A CA 1
ATOM 1426 C C . ARG A 1 184 ? -8.091 29.738 32.737 1.00 69.38 184 ARG A C 1
ATOM 1428 O O . ARG A 1 184 ? -6.896 29.790 33.003 1.00 69.38 184 ARG A O 1
ATOM 1435 N N . VAL A 1 185 ? -8.591 28.853 31.877 1.00 76.12 185 VAL A N 1
ATOM 1436 C CA . VAL A 1 185 ? -7.712 28.075 31.004 1.00 76.12 185 VAL A CA 1
ATOM 1437 C C . VAL A 1 185 ? -7.111 29.059 30.003 1.00 76.12 185 VAL A C 1
ATOM 1439 O O . VAL A 1 185 ? -7.794 29.540 29.100 1.00 76.12 185 VAL A O 1
ATOM 1442 N N . THR A 1 186 ? -5.851 29.431 30.218 1.00 87.50 186 THR A N 1
ATOM 1443 C CA . THR A 1 186 ? -5.096 30.256 29.274 1.00 87.50 186 THR A CA 1
ATOM 1444 C C . THR A 1 186 ? -4.912 29.487 27.970 1.00 87.50 186 THR A C 1
ATOM 1446 O O . THR A 1 186 ? -4.862 28.255 27.966 1.00 87.50 186 THR A O 1
ATOM 1449 N N . LYS A 1 187 ? -4.807 30.205 26.845 1.00 90.50 187 LYS A N 1
ATOM 1450 C CA . LYS A 1 187 ? -4.606 29.585 25.524 1.00 90.50 187 LYS A CA 1
ATOM 1451 C C . LYS A 1 187 ? -3.389 28.652 25.520 1.00 90.50 187 LYS A C 1
ATOM 1453 O O . LYS A 1 187 ? -3.470 27.552 24.990 1.00 90.50 187 LYS A O 1
ATOM 1458 N N . GLU A 1 188 ? -2.318 29.053 26.199 1.00 91.88 188 GLU A N 1
ATOM 1459 C CA . GLU A 1 188 ? -1.097 28.260 26.379 1.00 91.88 188 GLU A CA 1
ATOM 1460 C C . GLU A 1 188 ? -1.363 26.920 27.081 1.00 91.88 188 GLU A C 1
ATOM 1462 O O . GLU A 1 188 ? -0.899 25.883 26.621 1.00 91.88 188 GLU A O 1
ATOM 1467 N N . SER A 1 189 ? -2.191 26.901 28.134 1.00 90.25 189 SER A N 1
ATOM 1468 C CA . SER A 1 189 ? -2.554 25.659 28.831 1.00 90.25 189 SER A CA 1
ATOM 1469 C C . SER A 1 189 ? -3.398 24.714 27.968 1.00 90.25 189 SER A C 1
ATOM 1471 O O . SER A 1 189 ? -3.333 23.496 28.143 1.00 90.25 189 SER A O 1
ATOM 1473 N N . ILE A 1 190 ? -4.197 25.250 27.038 1.00 92.00 190 ILE A N 1
ATOM 1474 C CA . ILE A 1 190 ? -4.944 24.436 26.067 1.00 92.00 190 ILE A CA 1
ATOM 1475 C C . ILE A 1 190 ? -3.971 23.794 25.078 1.00 92.00 190 ILE A C 1
ATOM 1477 O O . ILE A 1 190 ? -4.057 22.588 24.855 1.00 92.00 190 ILE A O 1
ATOM 1481 N N . LEU A 1 191 ? -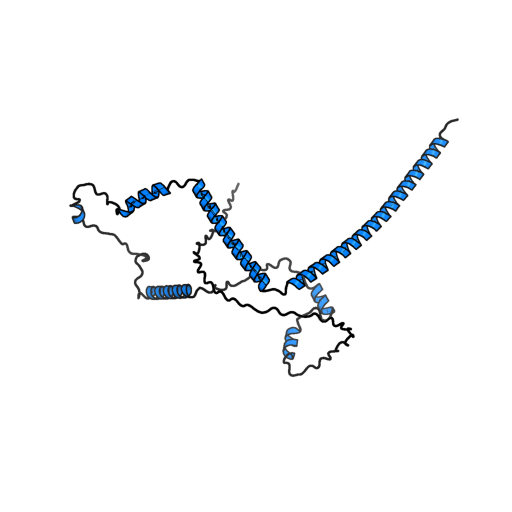3.041 24.580 24.528 1.00 95.62 191 LEU A N 1
ATOM 1482 C CA . LEU A 1 191 ? -2.050 24.097 23.565 1.00 95.62 191 LEU A CA 1
ATOM 1483 C C . LEU A 1 191 ? -1.149 23.018 24.174 1.00 95.62 191 LEU A C 1
ATOM 1485 O O . LEU A 1 191 ? -1.055 21.939 23.603 1.00 95.62 191 LEU A O 1
ATOM 1489 N N . ASP A 1 192 ? -0.618 23.232 25.380 1.00 96.00 192 ASP A N 1
ATOM 1490 C CA . ASP A 1 192 ? 0.218 22.244 26.085 1.00 96.00 192 ASP A CA 1
ATOM 1491 C C . ASP A 1 192 ? -0.539 20.924 26.359 1.00 96.00 192 ASP A C 1
ATOM 1493 O O . ASP A 1 192 ? 0.012 19.826 26.274 1.00 96.00 192 ASP A O 1
ATOM 1497 N N . LYS A 1 193 ? -1.851 20.986 26.635 1.00 96.50 193 LYS A N 1
ATOM 1498 C CA . LYS A 1 193 ? -2.679 19.775 26.792 1.00 96.50 193 LYS A CA 1
ATOM 1499 C C . LYS A 1 193 ? -2.926 19.048 25.473 1.00 96.50 193 LYS A C 1
ATOM 1501 O O . LYS A 1 193 ? -2.989 17.816 25.487 1.00 96.50 193 LYS A O 1
ATOM 1506 N N . LEU A 1 194 ? -3.105 19.786 24.378 1.00 96.94 194 LEU A N 1
ATOM 1507 C CA . LEU A 1 194 ? -3.275 19.216 23.041 1.00 96.94 194 LEU A CA 1
ATOM 1508 C C . LEU A 1 194 ? -1.979 18.560 22.564 1.00 96.94 194 LEU A C 1
ATOM 1510 O O . LEU A 1 194 ? -2.020 17.402 22.159 1.00 96.94 194 LEU A O 1
ATOM 1514 N N . GLU A 1 195 ? -0.842 19.231 22.731 1.00 97.50 195 GLU A N 1
ATOM 1515 C CA . GLU A 1 195 ? 0.487 18.701 22.410 1.00 97.50 195 GLU A CA 1
ATOM 1516 C C . GLU A 1 195 ? 0.776 17.417 23.203 1.00 97.50 195 GLU A C 1
ATOM 1518 O O . GLU A 1 195 ? 1.042 16.366 22.625 1.00 97.50 195 GLU A O 1
ATOM 1523 N N . LYS A 1 196 ? 0.552 17.417 24.526 1.00 98.12 196 LYS A N 1
ATOM 1524 C CA . LYS A 1 196 ? 0.686 16.198 25.350 1.00 98.12 196 LYS A CA 1
ATOM 1525 C C . LYS A 1 196 ? -0.269 15.075 24.942 1.00 98.12 196 LYS A C 1
ATOM 1527 O O . LYS A 1 196 ? 0.020 13.897 25.169 1.00 98.12 196 LYS A O 1
ATOM 1532 N N . ALA A 1 197 ? -1.457 15.393 24.430 1.00 97.00 197 ALA A N 1
ATOM 1533 C CA . ALA A 1 197 ? -2.383 14.385 23.916 1.00 97.00 197 ALA A CA 1
ATOM 1534 C C . ALA A 1 197 ? -1.889 13.796 22.586 1.00 97.00 197 ALA A C 1
ATOM 1536 O O . ALA A 1 197 ? -1.958 12.579 22.401 1.00 97.00 197 ALA A O 1
ATOM 1537 N N . GLU A 1 198 ? -1.341 14.632 21.708 1.00 96.06 198 GLU A N 1
ATOM 1538 C CA . GLU A 1 198 ? -0.734 14.216 20.448 1.00 96.06 198 GLU A CA 1
ATOM 1539 C C . GLU A 1 198 ? 0.507 13.347 20.678 1.00 96.06 198 GLU A C 1
ATOM 1541 O O . GLU A 1 198 ? 0.595 12.254 20.117 1.00 96.06 198 GLU A O 1
ATOM 1546 N N . ASP A 1 199 ? 1.385 13.734 21.602 1.00 97.88 199 ASP A N 1
ATOM 1547 C CA . ASP A 1 199 ? 2.557 12.948 21.994 1.00 97.88 199 ASP A CA 1
ATOM 1548 C C . ASP A 1 199 ? 2.181 11.562 22.516 1.00 97.88 199 ASP A C 1
ATOM 1550 O O . ASP A 1 199 ? 2.802 10.558 22.160 1.00 97.88 199 ASP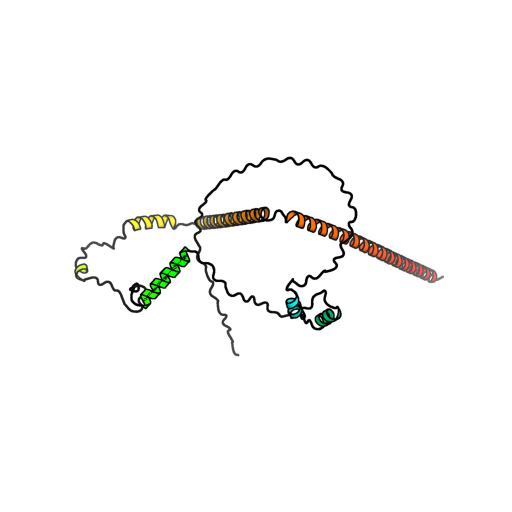 A O 1
ATOM 1554 N N . ARG A 1 200 ? 1.136 11.473 23.348 1.00 97.31 200 ARG A N 1
ATOM 1555 C CA . ARG A 1 200 ? 0.627 10.179 23.829 1.00 97.31 200 ARG A CA 1
ATOM 1556 C C . ARG A 1 200 ? 0.128 9.314 22.679 1.00 97.31 200 ARG A C 1
ATOM 1558 O O . ARG A 1 200 ? 0.434 8.124 22.640 1.00 97.31 200 ARG A O 1
ATOM 1565 N N . ARG A 1 201 ? -0.599 9.903 21.728 1.00 96.69 201 ARG A N 1
ATOM 1566 C CA . ARG A 1 201 ? -1.076 9.193 20.537 1.00 96.69 201 ARG A CA 1
ATOM 1567 C C . ARG A 1 201 ? 0.095 8.711 19.681 1.00 96.69 201 ARG A C 1
ATOM 1569 O O . ARG A 1 201 ? 0.093 7.557 19.259 1.00 96.69 201 ARG A O 1
ATOM 1576 N N . LYS A 1 202 ? 1.102 9.559 19.467 1.00 97.88 202 LYS A N 1
ATOM 1577 C CA . LYS A 1 202 ? 2.298 9.238 18.687 1.00 97.88 202 LYS A CA 1
ATOM 1578 C C . LYS A 1 202 ? 3.086 8.091 19.319 1.00 97.88 202 LYS A C 1
ATOM 1580 O O . LYS A 1 202 ? 3.349 7.109 18.635 1.00 97.88 202 LYS A O 1
ATOM 1585 N N . LYS A 1 203 ? 3.332 8.139 20.633 1.00 97.75 203 LYS A N 1
ATOM 1586 C CA . LYS A 1 203 ? 4.002 7.058 21.379 1.00 97.75 203 LYS A CA 1
ATOM 1587 C C . LYS A 1 203 ? 3.262 5.724 21.273 1.00 97.75 203 LYS A C 1
ATOM 1589 O O . LYS A 1 203 ? 3.885 4.710 20.985 1.00 97.75 203 LYS A O 1
ATOM 1594 N N . GLN A 1 204 ? 1.935 5.718 21.426 1.00 97.12 204 GLN A N 1
ATOM 1595 C CA . GLN A 1 204 ? 1.138 4.492 21.282 1.00 97.12 204 GLN A CA 1
ATOM 1596 C C . GLN A 1 204 ? 1.179 3.924 19.858 1.00 97.12 204 GLN A C 1
ATOM 1598 O O . GLN A 1 204 ? 1.165 2.707 19.671 1.00 97.12 204 GLN A O 1
ATOM 1603 N N . VAL A 1 205 ? 1.199 4.788 18.841 1.00 95.75 205 VAL A N 1
ATOM 1604 C CA . VAL A 1 205 ? 1.324 4.361 17.442 1.00 95.75 205 VAL A CA 1
ATOM 1605 C C . VAL A 1 205 ? 2.717 3.797 17.181 1.00 95.75 205 VAL A C 1
ATOM 1607 O O . VAL A 1 205 ? 2.825 2.709 16.624 1.00 95.75 205 VAL A O 1
ATOM 1610 N N . GLU A 1 206 ? 3.770 4.483 17.619 1.00 96.44 206 GLU A N 1
ATOM 1611 C CA . GLU A 1 206 ? 5.153 4.020 17.488 1.00 96.44 206 GLU A CA 1
ATOM 1612 C C . GLU A 1 206 ? 5.373 2.679 18.194 1.00 96.44 206 GLU A C 1
ATOM 1614 O O . GLU A 1 206 ? 5.987 1.783 17.619 1.00 96.44 206 GLU A O 1
ATOM 1619 N N . GLU A 1 207 ? 4.812 2.490 19.389 1.00 96.81 207 GLU A N 1
ATOM 1620 C CA . GLU A 1 207 ? 4.881 1.224 20.120 1.00 96.81 207 GLU A CA 1
ATOM 1621 C C . GLU A 1 207 ? 4.146 0.095 19.382 1.00 96.81 207 GLU A C 1
ATOM 1623 O O . GLU A 1 207 ? 4.696 -0.994 19.214 1.00 96.81 207 GLU A O 1
ATOM 1628 N N . LYS A 1 208 ? 2.940 0.356 18.855 1.00 96.19 208 LYS A N 1
ATOM 1629 C CA . LYS A 1 208 ? 2.199 -0.614 18.029 1.00 96.19 208 LYS A CA 1
ATOM 1630 C C . LYS A 1 208 ? 2.960 -0.980 16.758 1.00 96.19 208 LYS A C 1
ATOM 1632 O O . LYS A 1 208 ? 3.025 -2.156 16.410 1.00 96.19 208 LYS A O 1
ATOM 1637 N N . VAL A 1 209 ? 3.556 0.003 16.084 1.00 95.75 209 VAL A N 1
ATOM 1638 C CA . VAL A 1 209 ? 4.381 -0.217 14.888 1.00 95.75 209 VAL A CA 1
ATOM 1639 C C . VAL A 1 209 ? 5.631 -1.014 15.244 1.00 95.75 209 VAL A C 1
ATOM 1641 O O . VAL A 1 209 ? 5.964 -1.961 14.538 1.00 95.75 209 VAL A O 1
ATOM 1644 N N . ARG A 1 210 ? 6.306 -0.687 16.350 1.00 95.75 210 ARG A N 1
ATOM 1645 C CA . ARG A 1 210 ? 7.479 -1.425 16.831 1.00 95.75 210 ARG A CA 1
ATOM 1646 C C . ARG A 1 210 ? 7.125 -2.874 17.156 1.00 95.75 210 ARG A C 1
ATOM 1648 O O . ARG A 1 210 ? 7.846 -3.770 16.732 1.00 95.75 210 ARG A O 1
ATOM 1655 N N . LYS A 1 211 ? 5.998 -3.109 17.831 1.00 96.38 211 LYS A N 1
ATOM 1656 C CA . LYS A 1 211 ? 5.493 -4.453 18.134 1.00 96.38 211 LYS A CA 1
ATOM 1657 C C . LYS A 1 211 ? 5.148 -5.231 16.864 1.00 96.38 211 LYS A C 1
ATOM 1659 O O . LYS A 1 211 ? 5.515 -6.392 16.753 1.00 96.38 211 LYS A O 1
ATOM 1664 N N . ALA A 1 212 ? 4.497 -4.591 15.892 1.00 91.12 212 ALA A N 1
ATOM 1665 C CA . ALA A 1 212 ? 4.182 -5.212 14.608 1.00 91.12 212 ALA A CA 1
ATOM 1666 C C . ALA A 1 212 ? 5.444 -5.559 13.802 1.00 91.12 212 ALA A C 1
ATOM 1668 O O . ALA A 1 212 ? 5.511 -6.633 13.216 1.00 91.12 212 ALA A O 1
ATOM 1669 N N . LYS A 1 213 ? 6.459 -4.684 13.804 1.00 89.69 213 LYS A N 1
ATOM 1670 C CA . LYS A 1 213 ? 7.757 -4.951 13.165 1.00 89.69 213 LYS A CA 1
ATOM 1671 C C . LYS A 1 213 ? 8.497 -6.107 13.837 1.00 89.69 213 LYS A C 1
ATOM 1673 O O . LYS A 1 213 ? 8.964 -6.988 13.131 1.00 89.69 213 LYS A O 1
ATOM 1678 N N . ALA A 1 214 ? 8.553 -6.126 15.169 1.00 90.38 214 ALA A N 1
ATOM 1679 C CA . ALA A 1 214 ? 9.164 -7.223 15.920 1.00 90.38 214 ALA A CA 1
ATOM 1680 C C . ALA A 1 214 ? 8.451 -8.556 15.640 1.00 90.38 214 ALA A C 1
ATOM 1682 O O . ALA A 1 214 ? 9.103 -9.547 15.339 1.00 90.38 214 ALA A O 1
ATOM 1683 N N . PHE A 1 215 ? 7.114 -8.552 15.633 1.00 88.75 215 PHE A N 1
ATOM 1684 C CA . PHE A 1 215 ? 6.322 -9.731 15.287 1.00 88.75 215 PHE A CA 1
ATOM 1685 C C . PHE A 1 215 ? 6.564 -10.195 13.845 1.00 88.75 215 PHE A C 1
ATOM 1687 O O . PHE A 1 215 ? 6.657 -11.389 13.595 1.00 88.75 215 PHE A O 1
ATOM 1694 N N . LEU A 1 216 ? 6.684 -9.269 12.889 1.00 83.62 216 LEU A N 1
ATOM 1695 C CA . LEU A 1 216 ? 6.981 -9.607 11.497 1.00 83.62 216 LEU A CA 1
ATOM 1696 C C . LEU A 1 216 ? 8.381 -10.220 11.342 1.00 83.62 216 LEU A C 1
ATOM 1698 O O . LEU A 1 216 ? 8.548 -11.157 10.564 1.00 83.62 216 LEU A O 1
ATOM 1702 N N . GLU A 1 217 ? 9.369 -9.699 12.070 1.00 84.69 217 GLU A N 1
ATOM 1703 C CA . GLU A 1 217 ? 10.732 -10.231 12.056 1.00 84.69 217 GLU A CA 1
ATOM 1704 C C . GLU A 1 217 ? 10.807 -11.627 12.696 1.00 84.69 217 GLU A C 1
ATOM 1706 O O . GLU A 1 217 ? 11.460 -12.514 12.148 1.00 84.69 217 GLU A O 1
ATOM 1711 N N . GLU A 1 218 ? 10.084 -11.850 13.796 1.00 84.88 218 GLU A N 1
ATOM 1712 C CA . GLU A 1 218 ? 10.019 -13.139 14.493 1.00 84.88 218 GLU A CA 1
ATOM 1713 C C . GLU A 1 218 ? 9.203 -14.193 13.722 1.00 84.88 218 GLU A C 1
ATOM 1715 O O . GLU A 1 218 ? 9.588 -15.358 13.664 1.00 84.88 218 GLU A O 1
ATOM 1720 N N . ALA A 1 219 ? 8.100 -13.797 13.080 1.00 80.19 219 ALA A N 1
ATOM 1721 C CA . ALA A 1 219 ? 7.214 -14.715 12.363 1.00 80.19 219 ALA A CA 1
ATOM 1722 C C . ALA A 1 219 ? 7.726 -15.122 10.968 1.00 80.19 219 ALA A C 1
ATOM 1724 O O . ALA A 1 219 ? 7.199 -16.061 10.371 1.00 80.19 219 ALA A O 1
ATOM 1725 N N . CYS A 1 220 ? 8.719 -14.424 10.407 1.00 60.94 220 CYS A N 1
ATOM 1726 C CA . CYS A 1 220 ? 9.239 -14.699 9.063 1.00 60.94 220 CYS A CA 1
ATOM 1727 C C . CYS A 1 220 ? 10.779 -14.653 8.980 1.00 60.94 220 CYS A C 1
ATOM 1729 O O . CYS A 1 220 ? 11.328 -13.928 8.142 1.00 60.94 220 CYS A O 1
ATOM 1731 N N . PRO A 1 221 ? 11.509 -15.485 9.750 1.00 60.59 221 PRO A N 1
ATOM 1732 C CA . PRO A 1 221 ? 12.964 -15.596 9.614 1.00 60.59 221 PRO A CA 1
ATOM 1733 C C . PRO A 1 221 ? 13.391 -16.101 8.219 1.00 60.59 221 PRO A C 1
ATOM 1735 O O . PRO A 1 221 ? 14.523 -15.878 7.800 1.00 60.59 221 PRO A O 1
ATOM 1738 N N . SER A 1 222 ? 12.479 -16.721 7.459 1.00 59.38 222 SER A N 1
ATOM 1739 C CA . SER A 1 222 ? 12.717 -17.255 6.111 1.00 59.38 222 SER A CA 1
ATOM 1740 C C . SER A 1 222 ? 12.660 -16.228 4.969 1.00 59.38 222 SER A C 1
ATOM 1742 O O . SER A 1 222 ? 12.963 -16.592 3.833 1.00 59.38 222 SER A O 1
ATOM 1744 N N . ARG A 1 223 ? 12.309 -14.953 5.216 1.00 59.31 223 ARG A N 1
ATOM 1745 C CA . ARG A 1 223 ? 12.268 -13.921 4.151 1.00 59.31 223 ARG A CA 1
ATOM 1746 C C . ARG A 1 223 ? 13.625 -13.302 3.817 1.00 59.31 223 ARG A C 1
ATOM 1748 O O . ARG A 1 223 ? 13.846 -12.949 2.660 1.00 59.31 223 ARG A O 1
ATOM 1755 N N . LYS A 1 224 ? 14.546 -13.240 4.784 1.00 66.12 224 LYS A N 1
ATOM 1756 C CA . LYS A 1 224 ? 15.902 -12.687 4.607 1.00 66.12 224 LYS A CA 1
ATOM 1757 C C . LYS A 1 224 ? 16.659 -13.289 3.396 1.00 66.12 224 LYS A C 1
ATOM 1759 O O . LYS A 1 224 ? 17.132 -12.511 2.570 1.00 66.12 224 LYS A O 1
ATOM 1764 N N . PRO A 1 225 ? 16.686 -14.622 3.168 1.00 69.81 225 PRO A N 1
ATOM 1765 C CA . PRO A 1 225 ? 17.399 -15.185 2.014 1.00 69.81 225 PRO A CA 1
ATOM 1766 C C . PRO A 1 225 ? 16.743 -14.878 0.655 1.00 69.81 225 PRO A C 1
ATOM 1768 O O . PRO A 1 225 ? 17.434 -14.819 -0.362 1.00 69.81 225 PRO A O 1
ATOM 1771 N N . VAL A 1 226 ? 15.422 -14.663 0.607 1.00 71.12 226 VAL A N 1
ATOM 1772 C CA . VAL A 1 226 ? 14.715 -14.327 -0.645 1.00 71.12 226 VAL A CA 1
ATOM 1773 C C . VAL A 1 226 ? 15.002 -12.882 -1.051 1.00 71.12 226 VAL A C 1
ATOM 1775 O O . VAL A 1 226 ? 15.204 -12.593 -2.230 1.00 71.12 226 VAL A O 1
ATOM 1778 N N . GLU A 1 227 ? 15.067 -11.974 -0.079 1.00 78.12 227 GLU A N 1
ATOM 1779 C CA . GLU A 1 227 ? 15.428 -10.578 -0.323 1.00 78.12 227 GLU A CA 1
ATOM 1780 C C . GLU A 1 227 ? 16.878 -10.455 -0.805 1.00 78.12 227 GLU A C 1
ATOM 1782 O O . GLU A 1 227 ? 17.127 -9.779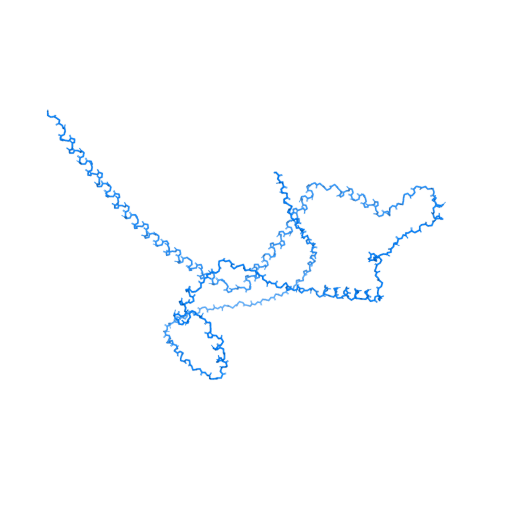 -1.800 1.00 78.12 227 GLU A O 1
ATOM 1787 N N . GLU A 1 228 ? 17.822 -11.181 -0.205 1.00 83.75 228 GLU A N 1
ATOM 1788 C CA . GLU A 1 228 ? 19.221 -11.210 -0.657 1.00 83.75 228 GLU A CA 1
ATOM 1789 C C . GLU A 1 228 ? 19.374 -11.790 -2.074 1.00 83.75 228 GLU A C 1
ATOM 1791 O O . GLU A 1 228 ? 20.097 -11.236 -2.911 1.00 83.75 228 GLU A O 1
ATOM 1796 N N . ALA A 1 229 ? 18.646 -12.864 -2.398 1.00 82.25 229 ALA A N 1
ATOM 1797 C CA . ALA A 1 229 ? 18.617 -13.415 -3.752 1.00 82.25 229 ALA A CA 1
ATOM 1798 C C . ALA A 1 229 ? 18.066 -12.398 -4.771 1.00 82.25 229 ALA A C 1
ATOM 1800 O O . ALA A 1 229 ? 18.644 -12.217 -5.847 1.00 82.25 229 ALA A O 1
ATOM 1801 N N . ASN A 1 230 ? 17.005 -11.671 -4.413 1.00 85.44 230 ASN A N 1
ATOM 1802 C CA . ASN A 1 230 ? 16.442 -10.619 -5.259 1.00 85.44 230 ASN A CA 1
ATOM 1803 C C . ASN A 1 230 ? 17.410 -9.439 -5.427 1.00 85.44 230 ASN A C 1
ATOM 1805 O O . ASN A 1 230 ? 17.608 -8.971 -6.548 1.00 85.44 230 ASN A O 1
ATOM 1809 N N . ILE A 1 231 ? 18.068 -8.995 -4.352 1.00 90.81 231 ILE A N 1
ATOM 1810 C CA . ILE A 1 231 ? 19.057 -7.909 -4.395 1.00 90.81 231 ILE A CA 1
ATOM 1811 C C . ILE A 1 231 ? 20.230 -8.299 -5.299 1.00 90.81 231 ILE A C 1
ATOM 1813 O O . ILE A 1 231 ? 20.595 -7.542 -6.198 1.00 90.81 231 ILE A O 1
ATOM 1817 N N . THR A 1 232 ? 20.792 -9.500 -5.133 1.00 92.38 232 THR A N 1
ATOM 1818 C CA . THR A 1 232 ? 21.906 -9.960 -5.979 1.00 92.38 232 THR A CA 1
ATOM 1819 C C . THR A 1 232 ? 21.498 -10.105 -7.446 1.00 92.38 232 THR A C 1
ATOM 1821 O O . THR A 1 232 ? 22.297 -9.801 -8.335 1.00 92.38 232 THR A O 1
ATOM 1824 N N . HIS A 1 233 ? 20.261 -10.523 -7.730 1.00 92.62 233 HIS A N 1
ATOM 1825 C CA . HIS A 1 233 ? 19.729 -10.572 -9.090 1.00 92.62 233 HIS A CA 1
ATOM 1826 C C . HIS A 1 233 ? 19.590 -9.171 -9.705 1.00 92.62 233 HIS A C 1
ATOM 1828 O O . HIS A 1 233 ? 20.044 -8.948 -10.829 1.00 92.62 233 HIS A O 1
ATOM 1834 N N . VAL A 1 234 ? 19.037 -8.208 -8.960 1.00 94.62 234 VAL A N 1
ATOM 1835 C CA . VAL A 1 234 ? 18.907 -6.810 -9.401 1.00 94.62 234 VAL A CA 1
ATOM 1836 C C . VAL A 1 234 ? 20.279 -6.191 -9.673 1.00 94.62 234 VAL A C 1
ATOM 1838 O O . VAL A 1 234 ? 20.473 -5.593 -10.729 1.00 94.62 234 VAL A O 1
ATOM 1841 N N . VAL A 1 235 ? 21.263 -6.408 -8.795 1.00 96.50 235 VAL A N 1
ATOM 1842 C CA . VAL A 1 235 ? 22.641 -5.921 -8.988 1.00 96.50 235 VAL A CA 1
ATOM 1843 C C . VAL A 1 235 ? 23.279 -6.526 -10.245 1.00 96.50 235 VAL A C 1
ATOM 1845 O O . VAL A 1 235 ? 23.920 -5.816 -11.021 1.00 96.50 235 VAL A O 1
ATOM 1848 N N . LYS A 1 236 ? 23.071 -7.825 -10.507 1.00 96.75 236 LYS A N 1
ATOM 1849 C CA . LYS A 1 236 ? 23.548 -8.484 -11.739 1.00 96.75 236 LYS A CA 1
ATOM 1850 C C . LYS A 1 236 ? 22.870 -7.939 -12.997 1.00 96.75 236 LYS A C 1
ATOM 1852 O O . LYS A 1 236 ? 23.500 -7.883 -14.050 1.00 96.75 236 LYS A O 1
ATOM 1857 N N . MET A 1 237 ? 21.593 -7.575 -12.919 1.00 96.31 237 MET A N 1
ATOM 1858 C CA . MET A 1 237 ? 20.884 -6.963 -14.041 1.00 96.31 237 MET A CA 1
ATOM 1859 C C . MET A 1 237 ? 21.359 -5.532 -14.296 1.00 96.31 237 MET A C 1
ATOM 1861 O O . MET A 1 237 ? 21.616 -5.188 -15.447 1.00 96.31 237 MET A O 1
ATOM 1865 N N . ALA A 1 238 ? 21.565 -4.741 -13.242 1.00 96.19 238 ALA A N 1
ATOM 1866 C CA . ALA A 1 238 ? 22.089 -3.382 -13.342 1.00 96.19 238 ALA A CA 1
ATOM 1867 C C . ALA A 1 238 ? 23.479 -3.352 -14.000 1.00 96.19 238 ALA A C 1
ATOM 1869 O O . ALA A 1 238 ? 23.683 -2.627 -14.970 1.00 96.19 238 ALA A O 1
ATOM 1870 N N . SER A 1 239 ? 24.406 -4.221 -13.582 1.00 96.88 239 SER A N 1
ATOM 1871 C CA . SER A 1 239 ? 25.754 -4.271 -14.174 1.00 96.88 239 SER A CA 1
ATOM 1872 C C . SER A 1 239 ? 25.764 -4.702 -15.648 1.00 96.88 239 SER A C 1
ATOM 1874 O O . SER A 1 239 ? 26.576 -4.215 -16.444 1.00 96.88 239 SER A O 1
ATOM 1876 N N . LYS A 1 240 ? 24.840 -5.586 -16.052 1.00 97.38 240 LYS A N 1
ATOM 1877 C CA . LYS A 1 240 ? 24.635 -5.948 -17.465 1.00 97.38 240 LYS A CA 1
ATOM 1878 C C . LYS A 1 240 ? 24.096 -4.776 -18.284 1.00 97.38 240 LYS A C 1
ATOM 1880 O O . LYS A 1 240 ? 24.543 -4.595 -19.416 1.00 97.38 240 LYS A O 1
ATOM 1885 N N . ILE A 1 241 ? 23.162 -4.002 -17.729 1.00 96.44 241 ILE A N 1
ATOM 1886 C CA . ILE A 1 241 ? 22.618 -2.800 -18.372 1.00 96.44 241 ILE A CA 1
ATOM 1887 C C . ILE A 1 241 ? 23.736 -1.769 -18.557 1.00 96.44 241 ILE A C 1
ATOM 1889 O O . ILE A 1 241 ? 24.000 -1.377 -19.687 1.00 96.44 241 ILE A O 1
ATOM 1893 N N . GLU A 1 242 ? 24.504 -1.464 -17.509 1.00 97.81 242 GLU A N 1
ATOM 1894 C CA . GLU A 1 242 ? 25.638 -0.533 -17.599 1.00 97.81 242 GLU A CA 1
ATOM 1895 C C . GLU A 1 242 ? 26.685 -0.970 -18.634 1.00 97.81 242 GLU A C 1
ATOM 1897 O O . GLU A 1 242 ? 27.230 -0.152 -19.375 1.00 97.81 242 GLU A O 1
ATOM 1902 N N . SER A 1 243 ? 26.973 -2.272 -18.718 1.00 97.94 243 SER A N 1
ATOM 1903 C CA . SER A 1 243 ? 27.914 -2.811 -19.708 1.00 97.94 243 SER A CA 1
ATOM 1904 C C . SER A 1 243 ? 27.389 -2.669 -21.140 1.00 97.94 243 SER A C 1
ATOM 1906 O O . SER A 1 243 ? 28.154 -2.381 -22.065 1.00 97.94 243 SER A O 1
ATOM 1908 N N . ARG A 1 244 ? 26.080 -2.868 -21.338 1.00 98.06 244 ARG A N 1
ATOM 1909 C CA . ARG A 1 244 ? 25.412 -2.656 -22.625 1.00 98.06 244 ARG A CA 1
ATOM 1910 C C . ARG A 1 244 ? 25.425 -1.177 -23.009 1.00 98.06 244 ARG A C 1
ATOM 1912 O O . ARG A 1 244 ? 25.748 -0.876 -24.156 1.00 98.06 244 ARG A O 1
ATOM 1919 N N . ASP A 1 245 ? 25.132 -0.287 -22.070 1.00 96.88 245 ASP A N 1
ATOM 1920 C CA . ASP A 1 245 ? 25.068 1.154 -22.309 1.00 96.88 245 ASP A CA 1
ATOM 1921 C C . ASP A 1 245 ? 26.445 1.713 -22.670 1.00 96.88 245 ASP A C 1
ATOM 1923 O O . ASP A 1 245 ? 26.585 2.354 -23.710 1.00 96.88 245 ASP A O 1
ATOM 1927 N N . LYS A 1 246 ? 27.500 1.330 -21.937 1.00 98.44 246 LYS A N 1
ATOM 1928 C CA . LYS A 1 246 ? 28.890 1.677 -22.290 1.00 98.44 246 LYS A CA 1
ATOM 1929 C C . LYS A 1 246 ? 29.258 1.235 -23.709 1.00 98.44 246 LYS A C 1
ATOM 1931 O O . LYS A 1 246 ? 29.877 1.985 -24.461 1.00 98.44 246 LYS A O 1
ATOM 1936 N N . ARG A 1 247 ? 28.839 0.031 -24.118 1.00 98.38 247 ARG A N 1
ATOM 1937 C CA . ARG A 1 247 ? 29.082 -0.472 -25.481 1.00 98.38 247 ARG A CA 1
ATOM 1938 C C . ARG A 1 247 ? 28.351 0.357 -26.542 1.00 98.38 247 ARG A C 1
ATOM 1940 O O . ARG A 1 247 ? 28.897 0.560 -27.629 1.00 98.38 247 ARG A O 1
ATOM 1947 N N . LEU A 1 248 ? 27.126 0.797 -26.260 1.00 98.19 248 LEU A N 1
ATOM 1948 C CA . LEU A 1 248 ? 26.353 1.653 -27.162 1.00 98.19 248 LEU A CA 1
ATOM 1949 C C . LEU A 1 248 ? 26.968 3.054 -27.255 1.00 98.19 248 LEU A C 1
ATOM 1951 O O . LEU A 1 248 ? 27.152 3.558 -28.362 1.00 98.19 248 LEU A O 1
ATOM 1955 N N . GLU A 1 249 ? 27.375 3.639 -26.130 1.00 98.31 249 GLU A N 1
ATOM 1956 C CA . GLU A 1 249 ? 28.073 4.927 -26.086 1.00 98.31 249 GLU A CA 1
ATOM 1957 C C . GLU A 1 249 ? 29.375 4.905 -26.890 1.00 98.31 249 GLU A C 1
ATOM 1959 O O . GLU A 1 249 ? 29.630 5.809 -27.687 1.00 98.31 249 GLU A O 1
ATOM 1964 N N . ASP A 1 250 ? 30.179 3.848 -26.758 1.00 98.12 250 ASP A N 1
ATOM 1965 C CA . ASP A 1 250 ? 31.409 3.694 -27.536 1.00 98.12 250 ASP A CA 1
ATOM 1966 C C . ASP A 1 250 ? 31.136 3.568 -29.040 1.00 98.12 250 ASP A C 1
ATOM 1968 O O . ASP A 1 250 ? 31.911 4.068 -29.863 1.00 98.12 250 ASP A O 1
ATOM 1972 N N . MET A 1 251 ? 30.029 2.926 -29.425 1.00 98.38 251 MET A N 1
ATOM 1973 C CA . MET A 1 251 ? 29.609 2.844 -30.823 1.00 98.38 251 MET A CA 1
ATOM 1974 C C . MET A 1 251 ? 29.221 4.223 -31.366 1.00 98.38 251 MET A C 1
ATOM 1976 O O . MET A 1 251 ? 29.705 4.621 -32.428 1.00 98.38 251 MET A O 1
ATOM 1980 N N . VAL A 1 252 ? 28.416 4.975 -30.612 1.00 98.19 252 VAL A N 1
ATOM 1981 C CA . VAL A 1 252 ? 28.011 6.344 -30.956 1.00 98.19 252 VAL A CA 1
ATOM 1982 C C . VAL A 1 252 ? 29.230 7.263 -31.045 1.00 98.19 252 VAL A C 1
ATOM 1984 O O . VAL A 1 252 ? 29.379 7.989 -32.027 1.00 98.19 252 VAL A O 1
ATOM 1987 N N . ARG A 1 253 ? 30.163 7.180 -30.089 1.00 98.38 253 ARG A N 1
ATOM 1988 C CA . ARG A 1 253 ? 31.413 7.956 -30.088 1.00 98.38 253 ARG A CA 1
ATOM 1989 C C . ARG A 1 253 ? 32.249 7.682 -31.341 1.00 98.38 253 ARG A C 1
ATOM 1991 O O . ARG A 1 253 ? 32.756 8.620 -31.954 1.00 98.38 253 ARG A O 1
ATOM 1998 N N . LYS A 1 254 ? 32.359 6.417 -31.765 1.00 98.62 254 LYS A N 1
ATOM 1999 C CA . LYS A 1 254 ? 33.061 6.039 -33.006 1.00 98.62 254 LYS A CA 1
ATOM 2000 C C . LYS A 1 254 ? 32.371 6.578 -34.258 1.00 98.62 254 LYS A C 1
ATOM 2002 O O . LYS A 1 254 ? 33.063 7.004 -35.180 1.00 98.62 254 LYS A O 1
ATOM 2007 N N . LEU A 1 255 ? 31.039 6.554 -34.312 1.00 98.12 255 LEU A N 1
ATOM 2008 C CA . LEU A 1 255 ? 30.283 7.116 -35.435 1.00 98.12 255 LEU A CA 1
ATOM 2009 C C . LEU A 1 255 ? 30.455 8.635 -35.514 1.00 98.12 255 LEU A C 1
ATOM 2011 O O . LEU A 1 255 ? 30.799 9.147 -36.577 1.00 98.12 255 LEU A O 1
ATOM 2015 N N . LYS A 1 256 ? 30.350 9.329 -34.378 1.00 98.44 256 LYS A N 1
ATOM 2016 C CA . LYS A 1 256 ? 30.560 10.776 -34.291 1.00 98.44 256 LYS A CA 1
ATOM 2017 C C . LYS A 1 256 ? 31.977 11.186 -34.703 1.00 98.44 256 LYS A C 1
ATOM 2019 O O . LYS A 1 256 ? 32.146 12.115 -35.481 1.00 98.44 256 LYS A O 1
ATOM 2024 N N . ALA A 1 257 ? 33.002 10.444 -34.280 1.00 98.50 257 ALA A N 1
ATOM 2025 C CA . ALA A 1 257 ? 34.381 10.709 -34.701 1.00 98.50 257 ALA A CA 1
ATOM 2026 C C . ALA A 1 257 ? 34.578 10.568 -36.226 1.00 98.50 257 ALA A C 1
ATOM 2028 O O . ALA A 1 257 ? 35.340 11.326 -36.829 1.00 98.50 257 ALA A O 1
ATOM 2029 N N . LYS A 1 258 ? 33.885 9.614 -36.870 1.00 98.56 258 LYS A N 1
ATOM 2030 C CA . LYS A 1 258 ? 33.895 9.468 -38.337 1.00 98.56 258 LYS A CA 1
ATOM 2031 C C . LYS A 1 258 ? 33.183 10.631 -39.027 1.00 98.56 258 LYS A C 1
ATOM 2033 O O . LYS A 1 258 ? 33.672 11.109 -40.048 1.00 98.56 258 LYS A O 1
ATOM 2038 N N . GLU A 1 259 ? 32.066 11.084 -38.469 1.00 98.25 259 GLU A N 1
ATOM 2039 C CA . GLU A 1 259 ? 31.316 12.240 -38.963 1.00 98.25 259 GLU A CA 1
ATOM 2040 C C . GLU A 1 259 ? 32.149 13.528 -38.874 1.00 98.25 259 GLU A C 1
ATOM 2042 O O . GLU A 1 259 ? 32.374 14.180 -39.892 1.00 98.25 259 GLU A O 1
ATOM 2047 N N . GLU A 1 260 ? 32.736 13.822 -37.71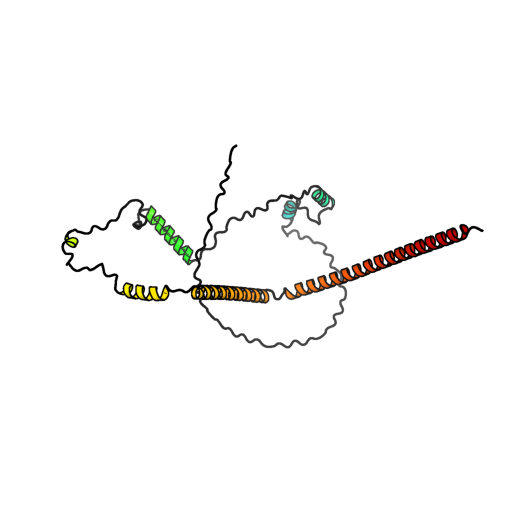0 1.00 98.50 260 GLU A N 1
ATOM 2048 C CA . GLU A 1 260 ? 33.629 14.972 -37.509 1.00 98.50 260 GLU A CA 1
ATOM 2049 C C . GLU A 1 260 ? 34.849 14.932 -38.444 1.00 98.50 260 GLU A C 1
ATOM 2051 O O . GLU A 1 260 ? 35.296 15.961 -38.964 1.00 98.50 260 GLU A O 1
ATOM 2056 N N . HIS A 1 261 ? 35.402 13.741 -38.696 1.00 98.38 261 HIS A N 1
ATOM 2057 C CA . HIS A 1 261 ? 36.481 13.574 -39.664 1.00 98.38 261 HIS A CA 1
ATOM 2058 C C . HIS A 1 261 ? 36.017 13.894 -41.091 1.00 98.38 261 HIS A C 1
ATOM 2060 O O . HIS A 1 261 ? 36.695 14.638 -41.804 1.00 98.38 261 HIS A O 1
ATOM 2066 N N . ALA A 1 262 ? 34.854 13.383 -41.503 1.00 98.44 262 ALA A N 1
ATOM 2067 C CA . ALA A 1 262 ? 34.277 13.667 -42.812 1.00 98.44 262 ALA A CA 1
ATOM 2068 C C . ALA A 1 262 ? 33.987 15.168 -42.991 1.00 98.44 262 ALA A C 1
ATOM 2070 O O . ALA A 1 262 ? 34.308 15.734 -44.038 1.00 98.44 262 ALA A O 1
ATOM 2071 N N . GLU A 1 263 ? 33.464 15.841 -41.963 1.00 98.38 263 GLU A N 1
ATOM 2072 C CA . GLU A 1 263 ? 33.280 17.294 -41.964 1.00 98.38 263 GLU A CA 1
ATOM 2073 C C . GLU A 1 263 ? 34.603 18.043 -42.116 1.00 98.38 263 GLU A C 1
ATOM 2075 O O . GLU A 1 263 ? 34.706 18.961 -42.932 1.00 98.38 263 GLU A O 1
ATOM 2080 N N . ARG A 1 264 ? 35.647 17.634 -41.387 1.00 98.25 264 ARG A N 1
ATOM 2081 C CA . ARG A 1 264 ? 36.982 18.239 -41.494 1.00 98.25 264 ARG A CA 1
ATOM 2082 C C . ARG A 1 264 ? 37.556 18.090 -42.901 1.00 98.25 264 ARG A C 1
ATOM 2084 O O . ARG A 1 264 ? 38.147 19.037 -43.422 1.00 98.25 264 ARG A O 1
ATOM 2091 N N . VAL A 1 265 ? 37.360 16.933 -43.532 1.00 98.38 265 VAL A N 1
ATOM 2092 C CA . VAL A 1 265 ? 37.764 16.690 -44.924 1.00 98.38 265 VAL A CA 1
ATOM 2093 C C . VAL A 1 265 ? 36.980 17.588 -45.885 1.00 98.38 265 VAL A C 1
ATOM 2095 O O . VAL A 1 265 ? 37.595 18.216 -46.747 1.00 98.38 265 VAL A O 1
ATOM 2098 N N . ARG A 1 266 ? 35.656 17.724 -45.713 1.00 98.06 266 ARG A N 1
ATOM 2099 C CA . ARG A 1 266 ? 34.821 18.640 -46.516 1.00 98.06 266 ARG A CA 1
ATOM 2100 C C . ARG A 1 266 ? 35.275 20.094 -46.368 1.00 98.06 266 ARG A C 1
ATOM 2102 O O . ARG A 1 266 ? 35.497 20.754 -47.378 1.00 98.06 266 ARG A O 1
ATOM 2109 N N . ARG A 1 267 ? 35.508 20.565 -45.136 1.00 97.69 267 ARG A N 1
ATOM 2110 C CA . ARG A 1 267 ? 36.028 21.918 -44.858 1.00 97.69 267 ARG A CA 1
ATOM 2111 C C . ARG A 1 267 ? 37.393 22.150 -45.506 1.00 97.69 267 ARG A C 1
ATOM 2113 O O . ARG A 1 267 ? 37.586 23.158 -46.175 1.00 97.69 267 ARG A O 1
ATOM 2120 N N . ARG A 1 268 ? 38.325 21.198 -45.383 1.00 97.44 268 ARG A N 1
ATOM 2121 C CA . ARG A 1 268 ? 39.642 21.277 -46.041 1.00 97.44 268 ARG A CA 1
ATOM 2122 C C . ARG A 1 268 ? 39.516 21.318 -47.568 1.00 97.44 268 ARG A C 1
ATOM 2124 O O . ARG A 1 268 ? 40.279 22.034 -48.209 1.00 97.44 268 ARG A O 1
ATOM 2131 N N . LYS A 1 269 ? 38.583 20.558 -48.151 1.00 97.94 269 LYS A N 1
ATOM 2132 C CA . LYS A 1 269 ? 38.331 20.562 -49.599 1.00 97.94 269 LYS A CA 1
ATOM 2133 C C . LYS A 1 269 ? 37.793 21.916 -50.070 1.00 97.94 269 LYS A C 1
ATOM 2135 O O . LYS A 1 269 ? 38.307 22.427 -51.057 1.00 97.94 269 LYS A O 1
ATOM 2140 N N . LEU A 1 270 ? 36.838 22.500 -49.342 1.00 96.88 270 LEU A N 1
ATOM 2141 C CA . LEU A 1 270 ? 36.295 23.834 -49.631 1.00 96.88 270 LEU A CA 1
ATOM 2142 C C . LEU A 1 270 ? 37.384 24.913 -49.585 1.00 96.88 270 LEU A C 1
ATOM 2144 O O . LEU A 1 270 ? 37.508 25.684 -50.527 1.00 96.88 270 LEU A O 1
ATOM 2148 N N . LEU A 1 271 ? 38.233 24.912 -48.550 1.00 95.44 271 LEU A N 1
ATOM 2149 C CA . LEU A 1 271 ? 39.344 25.866 -48.447 1.00 95.44 271 LEU A CA 1
ATOM 2150 C C . LEU A 1 271 ? 40.340 25.731 -49.607 1.00 95.44 271 LEU A C 1
ATOM 2152 O O . LEU A 1 271 ? 40.774 26.737 -50.150 1.00 95.44 271 LEU A O 1
ATOM 2156 N N . ARG A 1 272 ? 40.671 24.500 -50.029 1.00 93.94 272 ARG A N 1
ATOM 2157 C CA . ARG A 1 272 ? 41.541 24.280 -51.199 1.00 93.94 272 ARG A CA 1
ATOM 2158 C C . ARG A 1 272 ? 40.915 24.789 -52.496 1.00 93.94 272 ARG A C 1
ATOM 2160 O O . ARG A 1 272 ? 41.628 25.323 -53.336 1.00 93.94 272 ARG A O 1
ATOM 2167 N N . GLN A 1 273 ? 39.608 24.605 -52.671 1.00 93.44 273 GLN A N 1
ATOM 2168 C CA . GLN A 1 273 ? 38.894 25.113 -53.843 1.00 93.44 273 GLN A CA 1
ATOM 2169 C C . GLN A 1 273 ? 38.884 26.645 -53.871 1.00 93.44 273 GLN A C 1
ATOM 2171 O O . GLN A 1 273 ? 39.195 27.209 -54.914 1.00 93.44 273 GLN A O 1
ATOM 2176 N N . ALA A 1 274 ? 38.638 27.296 -52.728 1.00 92.12 274 ALA A N 1
ATOM 2177 C CA . ALA A 1 274 ? 38.710 28.753 -52.604 1.00 92.12 274 ALA A CA 1
ATOM 2178 C C . ALA A 1 274 ? 40.111 29.288 -52.951 1.00 92.12 274 ALA A C 1
ATOM 2180 O O . ALA A 1 274 ? 40.238 30.144 -53.815 1.00 92.12 274 ALA A O 1
ATOM 2181 N N . THR A 1 275 ? 41.180 28.690 -52.406 1.00 91.00 275 THR A N 1
ATOM 2182 C CA . THR A 1 275 ? 42.556 29.125 -52.723 1.00 91.00 275 THR A CA 1
ATOM 2183 C C . THR A 1 275 ? 42.929 28.974 -54.200 1.00 91.00 275 THR A C 1
ATOM 2185 O O . THR A 1 275 ? 43.756 29.729 -54.699 1.00 91.00 275 THR A O 1
ATOM 2188 N N . ILE A 1 276 ? 42.349 27.992 -54.905 1.00 88.38 276 ILE A N 1
ATOM 2189 C CA . ILE A 1 276 ? 42.576 27.821 -56.348 1.00 88.38 276 ILE A CA 1
ATOM 2190 C C . ILE A 1 276 ? 41.870 28.942 -57.119 1.00 88.38 276 ILE A C 1
ATOM 2192 O O . ILE A 1 276 ? 42.491 29.526 -58.002 1.00 88.38 276 ILE A O 1
ATOM 2196 N N . GLN A 1 277 ? 40.625 29.273 -56.756 1.00 85.75 277 GLN A N 1
ATOM 2197 C CA . GLN A 1 277 ? 39.869 30.370 -57.370 1.00 85.75 277 GLN A CA 1
ATOM 2198 C C . GLN A 1 277 ? 40.562 31.727 -57.168 1.00 85.75 277 GLN A C 1
ATOM 2200 O O . GLN A 1 277 ? 40.780 32.440 -58.148 1.00 85.75 277 GLN A O 1
ATOM 2205 N N . ASP A 1 278 ? 41.028 32.015 -55.949 1.00 84.62 278 ASP A N 1
ATOM 2206 C CA . ASP A 1 278 ? 41.758 33.252 -55.633 1.00 84.62 278 ASP A CA 1
ATOM 2207 C C . ASP A 1 278 ? 43.064 33.379 -56.443 1.00 84.62 278 ASP A C 1
ATOM 2209 O O . ASP A 1 278 ? 43.443 34.469 -56.863 1.00 84.62 278 ASP A O 1
ATOM 2213 N N . SER A 1 279 ? 43.752 32.260 -56.715 1.00 81.50 279 SER A N 1
ATOM 2214 C CA . SER A 1 279 ? 44.969 32.259 -57.544 1.00 81.50 279 SER A CA 1
ATOM 2215 C C . SER A 1 279 ? 44.705 32.448 -59.044 1.00 81.50 279 SER A C 1
ATOM 2217 O O . SER A 1 279 ? 45.591 32.903 -59.763 1.00 81.50 279 SER A O 1
ATOM 2219 N N . THR A 1 280 ? 43.503 32.111 -59.523 1.00 80.94 280 THR A N 1
ATOM 2220 C CA . THR A 1 280 ? 43.105 32.291 -60.930 1.00 80.94 280 THR A CA 1
ATOM 2221 C C . THR A 1 280 ? 42.547 33.679 -61.240 1.00 80.94 280 THR A C 1
ATOM 2223 O O . THR A 1 280 ? 42.555 34.067 -62.404 1.00 80.94 280 THR A O 1
ATOM 2226 N N . GLU A 1 281 ? 42.085 34.428 -60.237 1.00 76.31 281 GLU A N 1
ATOM 2227 C CA . GLU A 1 281 ? 41.513 35.772 -60.418 1.00 76.31 281 GLU A CA 1
ATOM 2228 C C . GLU A 1 281 ? 42.517 36.916 -60.234 1.00 76.31 281 GLU A C 1
ATOM 2230 O O . GLU A 1 281 ? 42.134 38.069 -60.406 1.00 76.31 281 GLU A O 1
ATOM 2235 N N . ALA A 1 282 ? 43.793 36.644 -59.935 1.00 61.62 282 ALA A N 1
ATOM 2236 C CA . ALA A 1 282 ? 44.825 37.681 -59.902 1.00 61.62 282 ALA A CA 1
ATOM 2237 C C . ALA A 1 282 ? 45.033 38.260 -61.322 1.00 61.62 282 ALA A C 1
ATOM 2239 O O . ALA A 1 282 ? 45.585 37.564 -62.181 1.00 61.62 282 ALA A O 1
ATOM 2240 N N . PRO A 1 283 ? 44.589 39.503 -61.602 1.00 64.25 283 PRO A N 1
ATOM 2241 C CA . PRO A 1 283 ? 44.743 40.099 -62.918 1.00 64.25 283 PRO A CA 1
ATOM 2242 C C . PRO A 1 283 ? 46.207 40.504 -63.116 1.00 64.25 283 PRO A C 1
ATOM 2244 O O . PRO A 1 283 ? 46.817 41.098 -62.224 1.00 64.25 283 PRO A O 1
ATOM 2247 N N . ILE A 1 284 ? 46.758 40.140 -64.276 1.00 57.28 284 ILE A N 1
ATOM 2248 C CA . ILE A 1 284 ? 48.056 40.617 -64.780 1.00 57.28 284 ILE A CA 1
ATOM 2249 C C . ILE A 1 284 ? 47.941 42.100 -65.138 1.00 57.28 284 ILE A C 1
ATOM 2251 O O . ILE A 1 284 ? 46.917 42.462 -65.764 1.00 57.28 284 ILE A O 1
#

Organism: Rhipicephalus microplus (NCBI:txid6941)

Foldseek 3Di:
DDDDDDDDDDDDDDDDDDDDDDDDDDDDDDDDDDDDDDDDDDDDDDDDDDDDDDDPPDPDDPPPPCVVVCVVCVPPDDPPDDVVVVVVCVVVDDPPPDPPPPPPDDPDPPPDDPVVVVVVVVVVVVVVCVVVVVDDDPPVPDPDDDDDDDDDCVVVVPPPDDDCPVPDPVVVVVVVVVCVVVVPCDPVNVVVVVVVVVVVVVVVVVVVVVVVVVCVCVVCVPVVVVVVVVVVVVVVVVVVVVVVVVVVVVVVVVVVVVVVVVVVVVVVVVVVVVVVVVVVPPDD

pLDDT: mean 74.33, std 18.98, range [40.75, 98.62]

InterPro domains:
  IPR000956 Stathmin family [PF00836] (137-269)

Secondary structure (DSSP, 8-state):
------PPP------PPPP-------------------------------PPPP-------TTSTTHHHHHHTTT---TTS-HHHHHHHHHH----TT---------PPP---HHHHHHHHHHHHHHHHHHTTSSPPPGGG-TT--------GGGTS---SS-------HHHHHHHHHHHHHT---HHHHHHHHHHHHHHHHHHHHHHHHHHHHHHHHH-TTSHHHHHHHHHHHHHHHHHHHHHHHHHHHHHHHHHHHHHHHHHHHHHHHHHHHHHHHHHS---

Radius of gyration: 44.92 Å; chains: 1; bounding box: 100×89×121 Å